Protein AF-A0A7Y6E089-F1 (afdb_monomer)

Secondary structure (DSSP, 8-state):
-EEEE-TTS-EEEEEE-TTT-EEEEEEEEEETTS-TTS---HHHHHHHHHH--S--TT--EEEEEEEEETTEEEEEEEEEEEEEESS-TTTPPPPPHHHHHHHHHHHHHHHHHHHHHTTEEEEEPPHHHHHHHHHHHH-GGGHHHHHHS-GGGSPPGGGSS-SS-EE-SS-EEETTEEEEEEEE-PPSSSS--GGGTGGG---TTS-SEEEEEEEEEEE-SSSS-EEEEEEEEEEEEESSGGGHHHHHHHHHHHHHHTTT-EEE-TT-HHHHHHHTSTT---TTSS-SGGGG-

Structure (mmCIF, N/CA/C/O backbone):
data_AF-A0A7Y6E089-F1
#
_entry.id   AF-A0A7Y6E089-F1
#
loop_
_atom_site.group_PDB
_atom_site.id
_atom_site.type_symbol
_atom_site.label_atom_id
_atom_site.label_alt_id
_atom_site.label_comp_id
_atom_site.label_asym_id
_atom_site.label_entity_id
_atom_site.label_seq_id
_atom_site.pdbx_PDB_ins_code
_atom_site.Cartn_x
_atom_site.Cartn_y
_atom_site.Cartn_z
_atom_site.occupancy
_atom_site.B_iso_or_equiv
_atom_site.auth_seq_id
_atom_site.auth_comp_id
_atom_site.auth_asym_id
_atom_site.auth_atom_id
_atom_site.pdbx_PDB_model_num
ATOM 1 N N . MET A 1 1 ? -14.423 1.178 0.712 1.00 90.25 1 MET A N 1
ATOM 2 C CA . MET A 1 1 ? -13.745 2.231 1.492 1.00 90.25 1 MET A CA 1
ATOM 3 C C . MET A 1 1 ? -14.799 3.044 2.216 1.00 90.25 1 MET A C 1
ATOM 5 O O . MET A 1 1 ? -15.877 3.218 1.660 1.00 90.25 1 MET A O 1
ATOM 9 N N . TYR A 1 2 ? -14.497 3.500 3.425 1.00 93.31 2 TYR A N 1
ATOM 10 C CA . TYR A 1 2 ? -15.351 4.370 4.227 1.00 93.31 2 TYR A CA 1
ATOM 11 C C . TYR A 1 2 ? -14.525 5.541 4.754 1.00 93.31 2 TYR A C 1
ATOM 13 O O . TYR A 1 2 ? -13.321 5.395 4.963 1.00 93.31 2 TYR A O 1
ATOM 21 N N . GLU A 1 3 ? -15.181 6.674 4.978 1.00 94.44 3 GLU A N 1
ATOM 22 C CA . GLU A 1 3 ? -14.579 7.885 5.535 1.00 94.44 3 GLU A CA 1
ATOM 23 C C . GLU A 1 3 ? -15.235 8.226 6.873 1.00 94.44 3 GLU A C 1
ATOM 25 O O . GLU A 1 3 ? -16.420 7.954 7.090 1.00 94.44 3 GLU A O 1
ATOM 30 N N . ALA A 1 4 ? -14.447 8.783 7.784 1.00 95.69 4 ALA A N 1
ATOM 31 C CA . ALA A 1 4 ? -14.862 9.149 9.129 1.00 95.69 4 ALA A CA 1
ATOM 32 C C . ALA A 1 4 ? -13.979 10.282 9.670 1.00 95.69 4 ALA A C 1
ATOM 34 O O . ALA A 1 4 ? -13.003 10.674 9.035 1.00 95.69 4 ALA A O 1
ATOM 35 N N . ASN A 1 5 ? -14.321 10.790 10.854 1.00 96.56 5 ASN A N 1
ATOM 36 C CA . ASN A 1 5 ? -13.501 11.754 11.580 1.00 96.56 5 ASN A CA 1
ATOM 37 C C . ASN A 1 5 ? -12.996 11.141 12.885 1.00 96.56 5 ASN A C 1
ATOM 39 O O . ASN A 1 5 ? -13.722 10.386 13.537 1.00 96.56 5 ASN A O 1
ATOM 43 N N . ASP A 1 6 ? -11.757 11.454 13.253 1.00 94.44 6 ASP A N 1
ATOM 44 C CA . ASP A 1 6 ? -11.202 11.082 14.551 1.00 94.44 6 ASP A CA 1
ATOM 45 C C . ASP A 1 6 ? -11.791 11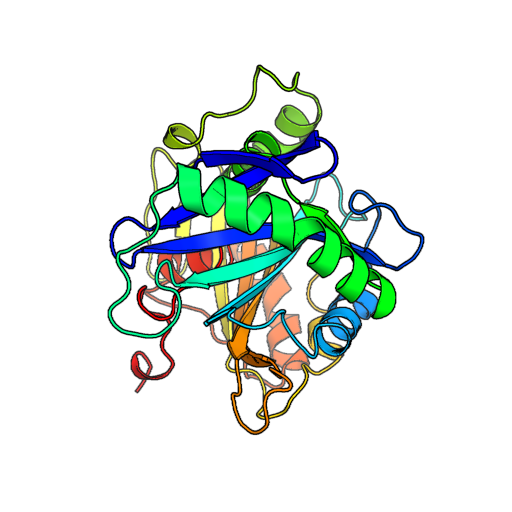.935 15.693 1.00 94.44 6 ASP A C 1
ATOM 47 O O . ASP A 1 6 ? -12.601 12.841 15.473 1.00 94.44 6 ASP A O 1
ATOM 51 N N . ALA A 1 7 ? -11.384 11.657 16.934 1.00 91.88 7 ALA A N 1
ATOM 52 C CA . ALA A 1 7 ? -11.842 12.401 18.111 1.00 91.88 7 ALA A CA 1
ATOM 53 C C . ALA A 1 7 ? -11.494 13.908 18.088 1.00 91.88 7 ALA A C 1
ATOM 55 O O . ALA A 1 7 ? -12.071 14.673 18.860 1.00 91.88 7 ALA A O 1
ATOM 56 N N . TYR A 1 8 ? -10.579 14.342 17.215 1.00 93.31 8 TYR A N 1
ATOM 57 C CA . TYR A 1 8 ? -10.214 15.745 17.010 1.00 93.31 8 TYR A CA 1
ATOM 58 C C . TYR A 1 8 ? -10.883 16.363 15.774 1.00 93.31 8 TYR A C 1
ATOM 60 O O . TYR A 1 8 ? -10.571 17.498 15.417 1.00 93.31 8 TYR A O 1
ATOM 68 N N . GLY A 1 9 ? -11.795 15.641 15.116 1.00 93.94 9 GLY A N 1
ATOM 69 C CA . GLY A 1 9 ? -12.481 16.101 13.912 1.00 93.94 9 GLY A CA 1
ATOM 70 C C . GLY A 1 9 ? -11.635 16.015 12.640 1.00 93.94 9 GLY A C 1
ATOM 71 O O . GLY A 1 9 ? -12.000 16.628 11.639 1.00 93.94 9 GLY A O 1
ATOM 72 N N . ARG A 1 10 ? -10.507 15.293 12.656 1.00 94.44 10 ARG A N 1
ATOM 73 C CA . ARG A 1 10 ? -9.648 15.131 11.477 1.00 94.44 10 ARG A CA 1
ATOM 74 C C . ARG A 1 10 ? -10.176 13.996 10.599 1.00 94.44 10 ARG A C 1
ATOM 76 O O . ARG A 1 10 ? -10.461 12.919 11.130 1.00 94.44 10 ARG A O 1
ATOM 83 N N . PRO A 1 11 ? -10.282 14.200 9.277 1.00 95.75 11 PRO A N 1
ATOM 84 C CA . PRO A 1 11 ? -10.795 13.178 8.381 1.00 95.75 11 PRO A CA 1
ATOM 85 C C . PRO A 1 11 ? -9.789 12.039 8.208 1.00 95.75 11 PRO A C 1
ATOM 87 O O . PRO A 1 11 ? -8.589 12.266 8.071 1.00 95.75 11 PRO A O 1
ATOM 90 N N . PHE A 1 12 ? -10.294 10.814 8.141 1.00 95.69 12 PHE A N 1
ATOM 91 C CA . PHE A 1 12 ? -9.526 9.627 7.784 1.00 95.69 12 PHE A CA 1
ATOM 92 C C . PHE A 1 12 ? -10.389 8.642 6.994 1.00 95.69 12 PHE A C 1
ATOM 94 O O . PHE A 1 12 ? -11.621 8.685 7.038 1.00 95.69 12 PHE A O 1
ATOM 101 N N . ALA A 1 13 ? -9.738 7.725 6.286 1.00 93.88 13 ALA A N 1
ATOM 102 C CA . ALA A 1 13 ? -10.384 6.609 5.620 1.00 93.88 13 ALA A CA 1
ATOM 103 C C . ALA A 1 13 ? -9.941 5.265 6.184 1.00 93.88 13 ALA A C 1
ATOM 105 O O . ALA A 1 13 ? -8.829 5.089 6.685 1.00 93.88 13 ALA A O 1
ATOM 106 N N . PHE A 1 14 ? -10.834 4.292 6.049 1.00 92.75 14 PHE A N 1
ATOM 107 C CA . PHE A 1 14 ? -10.543 2.899 6.329 1.00 92.75 14 PHE A CA 1
ATOM 108 C C . PHE A 1 14 ? -11.150 1.987 5.264 1.00 92.75 14 PHE A C 1
ATOM 110 O O . PHE A 1 14 ? -12.177 2.269 4.631 1.00 92.75 14 PHE A O 1
ATOM 117 N N . LEU A 1 15 ? -10.477 0.868 5.044 1.00 90.25 15 LEU A N 1
ATOM 118 C CA . LEU A 1 15 ? -10.885 -0.179 4.122 1.00 90.25 15 LEU A CA 1
ATOM 119 C C . LEU A 1 15 ? -11.552 -1.293 4.913 1.00 90.25 15 LEU A C 1
ATOM 121 O O . LEU A 1 15 ? -11.186 -1.551 6.053 1.00 90.25 15 LEU A O 1
ATOM 125 N N . VAL A 1 16 ? -12.539 -1.941 4.305 1.00 86.19 16 VAL A N 1
ATOM 126 C CA . VAL A 1 16 ? -13.188 -3.129 4.858 1.00 86.19 16 VAL A CA 1
ATOM 127 C C . VAL A 1 16 ? -13.184 -4.165 3.754 1.00 86.19 16 VAL A C 1
ATOM 129 O O . VAL A 1 16 ? -13.765 -3.922 2.694 1.00 86.19 16 VAL A O 1
ATOM 132 N N . ASP A 1 17 ? -12.539 -5.297 4.001 1.00 83.81 17 ASP A N 1
ATOM 133 C CA . ASP A 1 17 ? -12.634 -6.450 3.119 1.00 83.81 17 ASP A CA 1
ATOM 134 C C . ASP A 1 17 ? -13.968 -7.171 3.389 1.00 83.81 17 ASP A C 1
ATOM 136 O O . ASP A 1 17 ? -14.189 -7.665 4.499 1.00 83.81 17 ASP A O 1
ATOM 140 N N . PRO A 1 18 ? -14.886 -7.249 2.409 1.00 76.31 18 PRO A N 1
ATOM 141 C CA . PRO A 1 18 ? -16.168 -7.917 2.596 1.00 76.31 18 PRO A CA 1
ATOM 142 C C . PRO A 1 18 ? -16.054 -9.438 2.790 1.00 76.31 18 PRO A C 1
ATOM 144 O O . PRO A 1 18 ? -17.013 -10.039 3.269 1.00 76.31 18 PRO A O 1
ATOM 147 N N . ARG A 1 19 ? -14.929 -10.066 2.416 1.00 76.75 19 ARG A N 1
ATOM 148 C CA . ARG A 1 19 ? -14.717 -11.521 2.510 1.00 76.75 19 ARG A CA 1
ATOM 149 C C . ARG A 1 19 ? -14.203 -11.928 3.883 1.00 76.75 19 ARG A C 1
ATOM 151 O O . ARG A 1 19 ? -14.741 -12.843 4.500 1.00 76.75 19 ARG A O 1
ATOM 158 N N . THR A 1 20 ? -13.162 -11.247 4.357 1.00 76.81 20 THR A N 1
ATOM 159 C CA . THR A 1 20 ? -12.513 -11.561 5.639 1.00 76.81 20 THR A CA 1
ATOM 160 C C . THR A 1 20 ? -13.065 -10.739 6.801 1.00 76.81 20 THR A C 1
ATOM 162 O O . THR A 1 20 ? -12.864 -11.099 7.960 1.00 76.81 20 THR A O 1
ATOM 165 N N . HIS A 1 21 ? -13.782 -9.647 6.513 1.00 76.31 21 HIS A N 1
ATOM 166 C CA . HIS A 1 21 ? -14.184 -8.629 7.489 1.00 76.31 21 HIS A CA 1
ATOM 167 C C . HIS A 1 21 ? -12.999 -8.012 8.236 1.00 76.31 21 HIS A C 1
ATOM 169 O O . HIS A 1 21 ? -13.152 -7.487 9.339 1.00 76.31 21 HIS A O 1
ATOM 175 N N . LEU A 1 22 ? -11.807 -8.068 7.652 1.00 83.56 22 LEU A N 1
ATOM 176 C CA . LEU A 1 22 ? -10.675 -7.311 8.146 1.00 83.56 22 LEU A CA 1
ATOM 177 C C . LEU A 1 22 ? -10.835 -5.857 7.716 1.00 83.56 22 LEU A C 1
ATOM 179 O O . LEU A 1 22 ? -11.401 -5.556 6.661 1.00 83.56 22 LEU A O 1
ATOM 183 N N . HIS A 1 23 ? -10.389 -4.954 8.578 1.00 85.94 23 HIS A N 1
ATOM 184 C CA . HIS A 1 23 ? -10.401 -3.535 8.283 1.00 85.94 23 HIS A CA 1
ATOM 185 C C . HIS A 1 23 ? -9.013 -2.944 8.423 1.00 85.94 23 HIS A C 1
ATOM 187 O O . HIS A 1 23 ? -8.280 -3.281 9.352 1.00 85.94 23 HIS A O 1
ATOM 193 N N . THR A 1 24 ? -8.683 -2.052 7.496 1.00 90.00 24 THR A N 1
ATOM 194 C CA . THR A 1 24 ? -7.352 -1.466 7.395 1.00 90.00 24 THR A CA 1
ATOM 195 C C . THR A 1 24 ? -7.433 0.044 7.473 1.00 90.00 24 THR A C 1
ATOM 197 O O . THR A 1 24 ? -8.218 0.658 6.747 1.00 90.00 24 THR A O 1
ATOM 200 N N . VAL A 1 25 ? -6.596 0.644 8.315 1.00 91.81 25 VAL A N 1
ATOM 201 C CA . VAL A 1 25 ? -6.320 2.085 8.285 1.00 91.81 25 VAL A CA 1
ATOM 202 C C . VAL A 1 25 ? -4.919 2.294 7.736 1.00 91.81 25 VAL A C 1
ATOM 204 O O . VAL A 1 25 ? -4.001 1.557 8.092 1.00 91.81 25 VAL A O 1
ATOM 207 N N . VAL A 1 26 ? -4.761 3.292 6.873 1.00 92.75 26 VAL A N 1
ATOM 208 C CA . VAL A 1 26 ? -3.472 3.656 6.281 1.00 92.75 26 VAL A CA 1
ATOM 209 C C . VAL A 1 26 ? -3.030 4.981 6.879 1.00 92.75 26 VAL A C 1
ATOM 211 O O . VAL A 1 26 ? -3.804 5.936 6.904 1.00 92.75 26 VAL A O 1
ATOM 214 N N . LEU A 1 27 ? -1.797 5.040 7.366 1.00 92.12 27 LEU A N 1
ATOM 215 C CA . LEU A 1 27 ? -1.186 6.240 7.922 1.00 92.12 27 LEU A CA 1
ATOM 216 C C . LEU A 1 27 ? 0.014 6.621 7.054 1.00 92.12 27 LEU A C 1
ATOM 218 O O . LEU A 1 27 ? 0.828 5.758 6.731 1.00 92.12 27 LEU A O 1
ATOM 222 N N . ALA A 1 28 ? 0.155 7.896 6.704 1.00 91.44 28 ALA A N 1
ATOM 223 C CA . ALA A 1 28 ? 1.438 8.422 6.247 1.00 91.44 28 ALA A CA 1
ATOM 224 C C . ALA A 1 28 ? 2.434 8.417 7.414 1.00 91.44 28 ALA A C 1
ATOM 226 O O . ALA A 1 28 ? 2.027 8.605 8.563 1.00 91.44 28 ALA A O 1
ATOM 227 N N . CYS A 1 29 ? 3.718 8.209 7.128 1.00 85.62 29 CYS A N 1
ATOM 228 C CA . CYS A 1 29 ? 4.779 8.145 8.129 1.00 85.62 29 CYS A CA 1
ATOM 229 C C . CYS A 1 29 ? 5.963 9.038 7.744 1.00 85.62 29 CYS A C 1
ATOM 231 O O . CYS A 1 29 ? 6.434 8.977 6.611 1.00 85.62 29 CYS A O 1
ATOM 233 N N . ALA A 1 30 ? 6.488 9.778 8.718 1.00 83.62 30 ALA A N 1
ATOM 234 C CA . ALA A 1 30 ? 7.717 10.566 8.612 1.00 83.62 30 ALA A CA 1
ATOM 235 C C . ALA A 1 30 ? 8.533 10.517 9.910 1.00 83.62 30 ALA A C 1
ATOM 237 O O . ALA A 1 30 ? 8.014 10.078 10.946 1.00 83.62 30 ALA A O 1
ATOM 238 N N . PRO A 1 31 ? 9.813 10.936 9.877 1.00 78.75 31 PRO A N 1
ATOM 239 C CA . PRO A 1 31 ? 10.614 11.088 11.078 1.00 78.75 31 PRO A CA 1
ATOM 240 C C . PRO A 1 31 ? 9.927 12.003 12.091 1.00 78.75 31 PRO A C 1
ATOM 242 O O . PRO A 1 31 ? 9.093 12.842 11.740 1.00 78.75 31 PRO A O 1
ATOM 245 N N . ALA A 1 32 ? 10.270 11.832 13.368 1.00 74.69 32 ALA A N 1
ATOM 246 C CA . ALA A 1 32 ? 9.929 12.831 14.371 1.00 74.69 32 ALA A CA 1
ATOM 247 C C . ALA A 1 32 ? 10.391 14.216 13.891 1.00 74.69 32 ALA A C 1
ATOM 249 O O . ALA A 1 32 ? 11.471 14.342 13.319 1.00 74.69 32 ALA A O 1
ATOM 250 N N . ASP A 1 33 ? 9.543 15.220 14.106 1.00 71.38 33 ASP A N 1
ATOM 251 C CA . ASP A 1 33 ? 9.766 16.625 13.734 1.00 71.38 33 ASP A CA 1
ATOM 252 C C . ASP A 1 33 ? 9.719 16.937 12.226 1.00 71.38 33 ASP A C 1
ATOM 254 O O . ASP A 1 33 ? 9.824 18.100 11.834 1.00 71.38 33 ASP A O 1
ATOM 258 N N . GLU A 1 34 ? 9.459 15.937 11.380 1.00 74.12 34 GLU A N 1
ATOM 259 C CA . GLU A 1 34 ? 9.156 16.120 9.962 1.00 74.12 34 GLU A CA 1
ATOM 260 C C . GLU A 1 34 ? 7.666 15.913 9.675 1.00 74.12 34 GLU A C 1
ATOM 262 O O . GLU A 1 34 ? 6.967 15.131 10.329 1.00 74.12 34 GLU A O 1
ATOM 267 N N . THR A 1 35 ? 7.160 16.613 8.659 1.00 68.94 35 THR A N 1
ATOM 268 C CA . THR A 1 35 ? 5.811 16.346 8.161 1.00 68.94 35 THR A CA 1
ATOM 269 C C . THR A 1 35 ? 5.803 15.018 7.394 1.00 68.94 35 THR A C 1
ATOM 271 O O . THR A 1 35 ? 6.763 14.718 6.687 1.00 68.94 35 THR A O 1
ATOM 274 N N . PRO A 1 36 ? 4.718 14.222 7.447 1.00 62.19 36 PRO A N 1
ATOM 275 C CA . PRO A 1 36 ? 4.549 13.017 6.616 1.00 62.19 36 PRO A CA 1
ATOM 276 C C . PRO A 1 36 ? 4.594 13.244 5.099 1.00 62.19 36 PRO A C 1
ATOM 278 O O . PRO A 1 36 ? 4.629 12.287 4.330 1.00 62.19 36 PRO A O 1
ATOM 281 N N . GLU A 1 37 ? 4.593 14.504 4.667 1.00 58.19 37 GLU A N 1
ATOM 282 C CA . GLU A 1 37 ? 4.798 14.937 3.282 1.00 58.19 37 GLU A CA 1
ATOM 283 C C . GLU A 1 37 ? 6.285 15.181 2.948 1.00 58.19 37 GLU A C 1
ATOM 285 O O . GLU A 1 37 ? 6.622 15.430 1.788 1.00 58.19 37 GLU A O 1
ATOM 290 N N . GLY A 1 38 ? 7.166 15.127 3.951 1.00 52.88 38 GLY A N 1
ATOM 291 C CA . GLY A 1 38 ? 8.603 15.357 3.868 1.00 52.88 38 GLY A CA 1
ATOM 292 C C . GLY A 1 38 ? 9.400 14.203 3.254 1.00 52.88 38 GLY A C 1
ATOM 293 O O . GLY A 1 38 ? 8.906 13.099 3.019 1.00 52.88 38 GLY A O 1
ATOM 294 N N . THR A 1 39 ? 10.665 14.484 2.954 1.00 55.31 39 THR A N 1
ATOM 295 C CA . THR A 1 39 ? 11.604 13.527 2.363 1.00 55.31 39 THR A CA 1
ATOM 296 C C . THR A 1 39 ? 12.066 12.517 3.408 1.00 55.31 39 THR A C 1
ATOM 298 O O . THR A 1 39 ? 12.917 12.825 4.231 1.00 55.31 39 THR A O 1
ATOM 301 N N . THR A 1 40 ? 11.589 11.275 3.322 1.00 59.62 40 THR A N 1
ATOM 302 C CA . THR A 1 40 ? 12.218 10.172 4.065 1.00 59.62 40 THR A CA 1
ATOM 303 C C . THR A 1 40 ? 13.465 9.678 3.332 1.00 59.62 40 THR A C 1
ATOM 305 O O . THR A 1 40 ? 13.494 9.654 2.101 1.00 59.62 40 THR A O 1
ATOM 308 N N . ASP A 1 41 ? 14.510 9.289 4.067 1.00 63.94 41 ASP A N 1
ATOM 309 C CA . ASP A 1 41 ? 15.668 8.605 3.489 1.00 63.94 41 ASP A CA 1
ATOM 310 C C . ASP A 1 41 ? 15.612 7.085 3.724 1.00 63.94 41 ASP A C 1
ATOM 312 O O . ASP A 1 41 ? 14.862 6.548 4.547 1.00 63.94 41 ASP A O 1
ATOM 316 N N . ALA A 1 42 ? 16.431 6.368 2.963 1.00 60.22 42 ALA A N 1
ATOM 317 C CA . ALA A 1 42 ? 16.563 4.921 3.035 1.00 60.22 42 ALA A CA 1
ATOM 318 C C . ALA A 1 42 ? 16.972 4.392 4.426 1.00 60.22 42 ALA A C 1
ATOM 320 O O . ALA A 1 42 ? 16.548 3.305 4.833 1.00 60.22 42 ALA A O 1
ATOM 321 N N . GLY A 1 43 ? 17.814 5.136 5.149 1.00 62.78 43 GLY A N 1
ATOM 322 C CA . GLY A 1 43 ? 18.287 4.765 6.483 1.00 62.78 43 GLY A CA 1
ATOM 323 C C . GLY A 1 43 ? 17.178 4.876 7.525 1.00 62.78 43 GLY A C 1
ATOM 324 O O . GLY A 1 43 ? 17.078 4.038 8.427 1.00 62.78 43 GLY A O 1
ATOM 325 N N . TRP A 1 44 ? 16.297 5.857 7.355 1.00 70.19 44 TRP A N 1
ATOM 326 C CA . TRP A 1 44 ? 15.125 6.055 8.179 1.00 70.19 44 TRP A CA 1
ATOM 327 C C . TRP A 1 44 ? 14.110 4.932 7.991 1.00 70.19 44 TRP A C 1
ATOM 329 O O . TRP A 1 44 ? 13.681 4.375 8.994 1.00 70.19 44 TRP A O 1
ATOM 339 N N . ILE A 1 45 ? 13.805 4.501 6.760 1.00 65.94 45 ILE A N 1
ATOM 340 C CA . ILE A 1 45 ? 12.863 3.386 6.507 1.00 65.94 45 ILE A CA 1
ATOM 341 C C . ILE A 1 45 ? 13.283 2.123 7.268 1.00 65.94 45 ILE A C 1
ATOM 343 O O . ILE A 1 45 ? 12.468 1.492 7.944 1.00 65.94 45 ILE A O 1
ATOM 347 N N . ALA A 1 46 ? 14.572 1.779 7.218 1.00 63.12 46 ALA A N 1
ATOM 348 C CA . ALA A 1 46 ? 15.094 0.630 7.948 1.00 63.12 46 ALA A CA 1
ATOM 349 C C . ALA A 1 46 ? 15.118 0.835 9.474 1.00 63.12 46 ALA A C 1
ATOM 351 O O . ALA A 1 46 ? 15.164 -0.134 10.227 1.00 63.12 46 ALA A O 1
ATOM 352 N N . ALA A 1 47 ? 15.133 2.078 9.955 1.00 65.31 47 ALA A N 1
ATOM 353 C CA . ALA A 1 47 ? 15.039 2.404 11.375 1.00 65.31 47 ALA A CA 1
ATOM 354 C C . ALA A 1 47 ? 13.591 2.508 11.876 1.00 65.31 47 ALA A C 1
ATOM 356 O O . ALA A 1 47 ? 13.354 2.290 13.061 1.00 65.31 47 ALA A O 1
ATOM 357 N N . CYS A 1 48 ? 12.634 2.806 10.998 1.00 68.00 48 CYS A N 1
ATOM 358 C CA . CYS A 1 48 ? 11.211 2.887 11.317 1.00 68.00 48 CYS A CA 1
ATOM 359 C C . CYS A 1 48 ? 10.644 1.575 11.762 1.00 68.00 48 CYS A C 1
ATOM 361 O O . CYS A 1 48 ? 9.938 1.548 12.754 1.00 68.00 48 CYS A O 1
ATOM 363 N N . GLU A 1 49 ? 10.994 0.495 11.078 1.00 66.81 49 GLU A N 1
ATOM 364 C CA . GLU A 1 49 ? 10.573 -0.839 11.479 1.00 66.81 49 GLU A CA 1
ATOM 365 C C . GLU A 1 49 ? 10.906 -1.112 12.957 1.00 66.81 49 GLU A C 1
ATOM 367 O O . GLU A 1 49 ? 10.015 -1.441 13.734 1.00 66.81 49 GLU A O 1
ATOM 372 N N . ARG A 1 50 ? 12.130 -0.796 13.399 1.00 66.00 50 ARG A N 1
ATOM 373 C CA . ARG A 1 50 ? 12.536 -0.930 14.812 1.00 66.00 50 ARG A CA 1
ATOM 374 C C . ARG A 1 50 ? 11.774 -0.030 15.786 1.00 66.00 50 ARG A C 1
ATOM 376 O O . ARG A 1 50 ? 11.796 -0.272 16.987 1.00 66.00 50 ARG A O 1
ATOM 383 N N . ARG A 1 51 ? 11.139 1.031 15.290 1.00 70.19 51 ARG A N 1
ATOM 384 C CA . ARG A 1 51 ? 10.295 1.956 16.064 1.00 70.19 51 ARG A CA 1
ATOM 385 C C . ARG A 1 51 ? 8.819 1.559 16.033 1.00 70.19 51 ARG A C 1
ATOM 387 O O . ARG A 1 51 ? 8.042 2.067 16.829 1.00 70.19 51 ARG A O 1
ATOM 394 N N . LEU A 1 52 ? 8.439 0.637 15.149 1.00 64.06 52 LEU A N 1
ATOM 395 C CA . LEU A 1 52 ? 7.097 0.057 15.053 1.00 64.06 52 LEU A CA 1
ATOM 396 C C . LEU A 1 52 ? 6.907 -1.148 15.993 1.00 64.06 52 LEU A C 1
ATOM 398 O O . LEU A 1 52 ? 5.907 -1.861 15.892 1.00 64.06 52 LEU A O 1
ATOM 402 N N . VAL A 1 53 ? 7.848 -1.376 16.917 1.00 55.75 53 VAL A N 1
ATOM 403 C CA . VAL A 1 53 ? 7.730 -2.377 17.985 1.00 55.75 53 VAL A CA 1
ATOM 404 C C . VAL A 1 53 ? 6.564 -2.009 18.894 1.00 55.75 53 VAL A C 1
ATOM 406 O O . VAL A 1 53 ? 6.529 -0.914 19.451 1.00 55.75 53 VAL A O 1
ATOM 409 N N . GLY A 1 54 ? 5.622 -2.940 19.049 1.00 55.19 54 GLY A N 1
ATOM 410 C CA . GLY A 1 54 ? 4.409 -2.726 19.832 1.00 55.19 54 GLY A CA 1
ATOM 411 C C . GLY A 1 54 ? 3.301 -2.083 19.010 1.00 55.19 54 GLY A C 1
ATOM 412 O O . GLY A 1 54 ? 2.819 -1.002 19.352 1.00 55.19 54 GLY A O 1
ATOM 413 N N . LEU A 1 55 ? 2.868 -2.755 17.932 1.00 59.66 55 LEU A N 1
ATOM 414 C CA . LEU A 1 55 ? 1.613 -2.374 17.285 1.00 59.66 55 LEU A CA 1
ATOM 415 C C . LEU A 1 55 ? 0.508 -2.251 18.340 1.00 59.66 55 LEU A C 1
ATOM 417 O O . LEU A 1 55 ? 0.463 -3.050 19.280 1.00 59.66 55 LEU A O 1
ATOM 421 N N . PRO A 1 56 ? -0.423 -1.299 18.175 1.00 57.97 56 PRO A N 1
ATOM 422 C CA . PRO A 1 56 ? -1.539 -1.154 19.095 1.00 57.97 56 PRO A CA 1
ATOM 423 C C . PRO A 1 56 ? -2.276 -2.487 19.251 1.00 57.97 56 PRO A C 1
ATOM 425 O O . PRO A 1 56 ? -2.510 -3.210 18.276 1.00 57.97 56 PRO A O 1
ATOM 428 N N . ALA A 1 57 ? -2.656 -2.785 20.494 1.00 58.97 57 ALA A N 1
ATOM 429 C CA . ALA A 1 57 ? -3.360 -4.004 20.861 1.00 58.97 57 ALA A CA 1
ATOM 430 C C . ALA A 1 57 ? -4.495 -4.323 19.868 1.00 58.97 57 ALA A C 1
ATOM 432 O O . ALA A 1 57 ? -5.386 -3.507 19.631 1.00 58.97 57 ALA A O 1
ATOM 433 N N . GLY A 1 58 ? -4.461 -5.528 19.294 1.00 71.38 58 GLY A N 1
ATOM 434 C CA . GLY A 1 58 ? -5.520 -6.047 18.425 1.00 71.38 58 GLY A CA 1
ATOM 435 C C . GLY A 1 58 ? -5.274 -5.943 16.918 1.00 71.38 58 GLY A C 1
ATOM 436 O O . GLY A 1 58 ? -6.102 -6.458 16.168 1.00 71.38 58 GLY A O 1
ATOM 437 N N . ALA A 1 59 ? -4.175 -5.337 16.455 1.00 78.38 59 ALA A N 1
ATOM 438 C CA . ALA A 1 59 ? -3.779 -5.465 15.053 1.00 78.38 59 ALA A CA 1
ATOM 439 C C . ALA A 1 59 ? -3.394 -6.923 14.737 1.00 78.38 59 ALA A C 1
ATOM 441 O O . ALA A 1 59 ? -2.689 -7.572 15.507 1.00 78.38 59 ALA A O 1
ATOM 442 N N . VAL A 1 60 ? -3.866 -7.435 13.601 1.00 80.88 60 VAL A N 1
ATOM 443 C CA . VAL A 1 60 ? -3.598 -8.801 13.106 1.00 80.88 60 VAL A CA 1
ATOM 444 C C . VAL A 1 60 ? -2.604 -8.825 11.947 1.00 80.88 60 VAL A C 1
ATOM 446 O O . VAL A 1 60 ? -2.222 -9.894 11.485 1.00 80.88 60 VAL A O 1
ATOM 449 N N . GLY A 1 61 ? -2.173 -7.654 11.484 1.00 82.25 61 GLY A N 1
ATOM 450 C CA . GLY A 1 61 ? -1.135 -7.514 10.474 1.00 82.25 61 GLY A CA 1
ATOM 451 C C . GLY A 1 61 ? -0.795 -6.053 10.224 1.00 82.25 61 GLY A C 1
ATOM 452 O O . GLY A 1 61 ? -1.604 -5.157 10.489 1.00 82.25 61 GLY A O 1
ATOM 453 N N . ALA A 1 62 ? 0.398 -5.818 9.692 1.00 84.62 62 ALA A N 1
ATOM 454 C CA . ALA A 1 62 ? 0.803 -4.505 9.213 1.00 84.62 62 ALA A CA 1
ATOM 455 C C . ALA A 1 62 ? 1.576 -4.595 7.900 1.00 84.62 62 ALA A C 1
ATOM 457 O O . ALA A 1 62 ? 2.209 -5.605 7.588 1.00 84.62 62 ALA A O 1
ATOM 458 N N . THR A 1 63 ? 1.538 -3.515 7.128 1.00 87.62 63 THR A N 1
ATOM 459 C CA . THR A 1 63 ? 2.324 -3.373 5.904 1.00 87.62 63 THR A CA 1
ATOM 460 C C . THR A 1 63 ? 2.974 -1.998 5.887 1.00 87.62 63 THR A C 1
ATOM 462 O O . THR A 1 63 ? 2.271 -0.995 5.815 1.00 87.62 63 THR A O 1
ATOM 465 N N . LEU A 1 64 ? 4.305 -1.952 5.971 1.00 87.25 64 LEU A N 1
ATOM 466 C CA . LEU A 1 64 ? 5.091 -0.726 5.810 1.00 87.25 64 LEU A CA 1
ATOM 467 C C . LEU A 1 64 ? 5.498 -0.616 4.344 1.00 87.25 64 LEU A C 1
ATOM 469 O O . LEU A 1 64 ? 6.171 -1.511 3.836 1.00 87.25 64 LEU A O 1
ATOM 473 N N . VAL A 1 65 ? 5.107 0.464 3.681 1.00 87.62 65 VAL A N 1
ATOM 474 C CA . VAL A 1 65 ? 5.354 0.691 2.258 1.00 87.62 65 VAL A CA 1
ATOM 475 C C . VAL A 1 65 ? 6.143 1.977 2.074 1.00 87.62 65 VAL A C 1
ATOM 477 O O . VAL A 1 65 ? 5.736 3.017 2.578 1.00 87.62 65 VAL A O 1
ATOM 480 N N . ALA A 1 66 ? 7.234 1.911 1.318 1.00 84.75 66 ALA A N 1
ATOM 481 C CA . ALA A 1 66 ? 7.985 3.067 0.847 1.00 84.75 66 ALA A CA 1
ATOM 482 C C . ALA A 1 66 ? 7.920 3.143 -0.682 1.00 84.75 66 ALA A C 1
ATOM 484 O O . ALA A 1 66 ? 8.174 2.144 -1.363 1.00 84.75 66 ALA A O 1
ATOM 485 N N . GLU A 1 67 ? 7.595 4.318 -1.217 1.00 84.56 67 GLU A N 1
ATOM 486 C CA . GLU A 1 67 ? 7.446 4.578 -2.649 1.00 84.56 67 GLU A CA 1
ATOM 487 C C . GLU A 1 67 ? 8.274 5.775 -3.113 1.00 84.56 67 GLU A C 1
ATOM 489 O O . GLU A 1 67 ? 8.273 6.829 -2.480 1.00 84.56 67 GLU A O 1
ATOM 494 N N . ALA A 1 68 ? 8.928 5.618 -4.262 1.00 81.69 68 ALA A N 1
ATOM 495 C CA . ALA A 1 68 ? 9.673 6.656 -4.964 1.00 81.69 68 ALA A CA 1
ATOM 496 C C . ALA A 1 68 ? 9.114 6.826 -6.380 1.00 81.69 68 ALA A C 1
ATOM 498 O O . ALA A 1 68 ? 8.804 5.829 -7.039 1.00 81.69 68 ALA A O 1
ATOM 499 N N . PHE A 1 69 ? 9.051 8.062 -6.877 1.00 81.75 69 PHE A N 1
ATOM 500 C CA . PHE A 1 69 ? 8.558 8.384 -8.220 1.00 81.75 69 PHE A CA 1
ATOM 501 C C . PHE A 1 69 ? 9.607 9.170 -9.009 1.00 81.75 69 PHE A C 1
ATOM 503 O O . PHE A 1 69 ? 10.291 10.025 -8.449 1.00 81.75 69 PHE A O 1
ATOM 510 N N . ALA A 1 70 ? 9.706 8.917 -10.317 1.00 80.50 70 ALA A N 1
ATOM 511 C CA . ALA A 1 70 ? 10.656 9.599 -11.204 1.00 80.50 70 ALA A CA 1
ATOM 512 C C . ALA A 1 70 ? 10.505 11.128 -11.191 1.00 80.50 70 ALA A C 1
ATOM 514 O O . ALA A 1 70 ? 11.494 11.852 -11.255 1.00 80.50 70 ALA A O 1
ATOM 515 N N . ASP A 1 71 ? 9.265 11.607 -11.075 1.00 75.38 71 ASP A N 1
ATOM 516 C CA . ASP A 1 71 ? 8.937 13.033 -11.105 1.00 75.38 71 ASP A CA 1
ATOM 517 C C . ASP A 1 71 ? 9.194 13.728 -9.745 1.00 75.38 71 ASP A C 1
ATOM 519 O O . ASP A 1 71 ? 9.183 14.955 -9.671 1.00 75.38 71 ASP A O 1
ATOM 523 N N . ALA A 1 72 ? 9.456 12.958 -8.677 1.00 73.06 72 ALA A N 1
ATOM 524 C CA . ALA A 1 72 ? 9.770 13.442 -7.326 1.00 73.06 72 ALA A CA 1
ATOM 525 C C . ALA A 1 72 ? 10.785 12.512 -6.607 1.00 73.06 72 ALA A C 1
ATOM 527 O O . ALA A 1 72 ? 10.481 11.910 -5.577 1.00 73.06 72 ALA A O 1
ATOM 528 N N . PRO A 1 73 ? 12.011 12.364 -7.136 1.00 63.12 73 PRO A N 1
ATOM 529 C CA . PRO A 1 73 ? 12.957 11.318 -6.724 1.00 63.12 73 PRO A CA 1
ATOM 530 C C . PRO A 1 73 ? 13.516 11.472 -5.318 1.00 63.12 73 PRO A C 1
ATOM 532 O O . PRO A 1 73 ? 13.941 10.497 -4.703 1.00 63.12 73 PRO A O 1
ATOM 535 N N . THR A 1 74 ? 13.551 12.705 -4.825 1.00 65.31 74 THR A N 1
ATOM 536 C CA . THR A 1 74 ? 13.987 13.026 -3.469 1.00 65.31 74 THR A CA 1
ATOM 537 C C . THR A 1 74 ? 12.840 12.943 -2.474 1.00 65.31 74 THR A C 1
ATOM 539 O O . THR A 1 74 ? 13.045 13.279 -1.321 1.00 65.31 74 THR A O 1
ATOM 542 N N . GLN A 1 75 ? 11.629 12.559 -2.878 1.00 71.94 75 GLN A N 1
ATOM 543 C CA . GLN A 1 75 ? 10.480 12.460 -1.985 1.00 71.94 75 GLN A CA 1
ATOM 544 C C . GLN A 1 75 ? 10.047 10.997 -1.890 1.00 71.94 75 GLN A C 1
ATOM 546 O O . GLN A 1 75 ? 9.314 10.486 -2.737 1.00 71.94 75 GLN A O 1
ATOM 551 N N . LEU A 1 76 ? 10.520 10.307 -0.851 1.00 76.12 76 LEU A N 1
ATOM 552 C CA . LEU A 1 76 ? 10.026 8.976 -0.518 1.00 76.12 76 LEU A CA 1
ATOM 553 C C . LEU A 1 76 ? 8.713 9.104 0.255 1.00 76.12 76 LEU A C 1
ATOM 555 O O . LEU A 1 76 ? 8.683 9.658 1.356 1.00 76.12 76 LEU A O 1
ATOM 559 N N . ARG A 1 77 ? 7.632 8.563 -0.311 1.00 82.94 77 ARG A N 1
ATOM 560 C CA . ARG A 1 77 ? 6.343 8.436 0.374 1.00 82.94 77 ARG A CA 1
ATOM 561 C C . ARG A 1 77 ? 6.360 7.163 1.201 1.00 82.94 77 ARG A C 1
ATOM 563 O O . ARG A 1 77 ? 6.395 6.073 0.635 1.00 82.94 77 ARG A O 1
ATOM 570 N N . THR A 1 78 ? 6.312 7.300 2.521 1.00 85.88 78 THR A N 1
ATOM 571 C CA . THR A 1 78 ? 6.241 6.150 3.424 1.00 85.88 78 THR A CA 1
ATOM 572 C C . THR A 1 78 ? 4.869 6.078 4.081 1.00 85.88 78 THR A C 1
ATOM 574 O O . THR A 1 78 ? 4.357 7.070 4.594 1.00 85.88 78 THR A O 1
ATOM 577 N N . THR A 1 79 ? 4.259 4.896 4.061 1.00 89.69 79 THR A N 1
ATOM 578 C CA . THR A 1 79 ? 2.963 4.630 4.689 1.00 89.69 79 THR A CA 1
ATOM 579 C C . THR A 1 79 ? 3.005 3.344 5.498 1.00 89.69 79 THR A C 1
ATOM 581 O O . THR A 1 79 ? 3.741 2.416 5.167 1.00 89.69 79 THR A O 1
ATOM 584 N N . ILE A 1 80 ? 2.186 3.269 6.542 1.00 88.81 80 ILE A N 1
ATOM 585 C CA . ILE A 1 80 ? 1.898 2.029 7.253 1.00 88.81 80 ILE A CA 1
ATOM 586 C C . ILE A 1 80 ? 0.403 1.738 7.190 1.00 88.81 80 ILE A C 1
ATOM 588 O O . ILE A 1 80 ? -0.431 2.561 7.562 1.00 88.81 80 ILE A O 1
ATOM 592 N N . ALA A 1 81 ? 0.066 0.550 6.711 1.00 90.56 81 ALA A N 1
ATOM 593 C CA . ALA A 1 81 ? -1.282 0.018 6.738 1.00 90.56 81 ALA A CA 1
ATOM 594 C C . ALA A 1 81 ? -1.418 -0.940 7.925 1.00 90.56 81 ALA A C 1
ATOM 596 O O . ALA A 1 81 ? -0.660 -1.904 8.025 1.00 90.56 81 ALA A O 1
ATOM 597 N N . LEU A 1 82 ? -2.372 -0.684 8.819 1.00 87.38 82 LEU A N 1
ATOM 598 C CA . LEU A 1 82 ? -2.640 -1.501 10.003 1.00 87.38 82 LEU A CA 1
ATOM 599 C C . LEU A 1 82 ? -3.967 -2.225 9.850 1.00 87.38 82 LEU A C 1
ATOM 601 O O . LEU A 1 82 ? -4.999 -1.584 9.654 1.00 87.38 82 LEU A O 1
ATOM 605 N N . THR A 1 83 ? -3.928 -3.550 9.957 1.00 86.62 83 THR A N 1
ATOM 606 C CA . THR A 1 83 ? -5.080 -4.422 9.728 1.00 86.62 83 THR A CA 1
ATOM 607 C C . THR A 1 83 ? -5.607 -4.961 11.049 1.00 86.62 83 THR A C 1
ATOM 609 O O . THR A 1 83 ? -4.845 -5.483 11.861 1.00 86.62 83 THR A O 1
ATOM 612 N N . TYR A 1 84 ? -6.919 -4.888 11.249 1.00 82.38 84 TYR A N 1
ATOM 613 C CA . TYR A 1 84 ? -7.602 -5.284 12.478 1.00 82.38 84 TYR A CA 1
ATOM 614 C C . TYR A 1 84 ? -8.800 -6.202 12.182 1.00 82.38 84 TYR A C 1
ATOM 616 O O . TYR A 1 84 ? -9.451 -6.072 11.139 1.00 82.38 84 TYR A O 1
ATOM 624 N N . PRO A 1 85 ? -9.155 -7.109 13.107 1.00 78.31 85 PRO A N 1
ATOM 625 C CA . PRO A 1 85 ? -10.336 -7.949 12.979 1.00 78.31 85 PRO A CA 1
ATOM 626 C C . PRO A 1 85 ? -11.615 -7.160 13.281 1.00 78.31 85 PRO A C 1
ATOM 628 O O . PRO A 1 85 ? -11.678 -6.409 14.253 1.00 78.31 85 PRO A O 1
ATOM 631 N N . ALA A 1 86 ? -12.685 -7.352 12.496 1.00 68.31 86 ALA A N 1
ATOM 632 C CA . ALA A 1 86 ? -13.992 -6.740 12.796 1.00 68.31 86 ALA A CA 1
ATOM 633 C C . ALA A 1 86 ? -14.659 -7.270 14.079 1.00 68.31 86 ALA A C 1
ATOM 635 O O . ALA A 1 86 ? -15.632 -6.676 14.553 1.00 68.31 86 ALA A O 1
ATOM 636 N N . THR A 1 87 ? -14.171 -8.377 14.637 1.00 64.25 87 THR A N 1
ATOM 637 C CA . THR A 1 87 ? -14.631 -8.929 15.913 1.00 64.25 87 THR A CA 1
ATOM 638 C C . THR A 1 87 ? -13.688 -8.501 17.029 1.00 64.25 87 THR A C 1
ATOM 640 O O . THR A 1 87 ? -12.501 -8.826 17.000 1.00 64.25 87 THR A O 1
ATOM 643 N N . ALA A 1 88 ? -14.217 -7.831 18.055 1.00 54.69 88 ALA A N 1
ATOM 644 C CA . ALA A 1 88 ? -13.569 -7.871 19.361 1.00 54.69 88 ALA A CA 1
ATOM 645 C C . ALA A 1 88 ? -13.586 -9.341 19.807 1.00 54.69 88 ALA A C 1
ATOM 647 O O . ALA A 1 88 ? -14.657 -9.937 19.795 1.00 54.69 88 ALA A O 1
ATOM 648 N N . TYR A 1 89 ? -12.419 -9.929 20.077 1.00 51.78 89 TYR A N 1
ATOM 649 C CA . TYR A 1 89 ? -12.210 -11.309 20.544 1.00 51.78 89 TYR A CA 1
ATOM 650 C C . TYR A 1 89 ? -13.473 -12.029 21.089 1.00 51.78 89 TYR A C 1
ATOM 652 O O . TYR A 1 89 ? -14.071 -11.577 22.065 1.00 51.78 89 TYR A O 1
ATOM 660 N N . GLY A 1 90 ? -13.853 -13.176 20.501 1.00 52.19 90 GLY A N 1
ATOM 661 C CA . GLY A 1 90 ? -14.934 -14.052 20.996 1.00 52.19 90 GLY A CA 1
ATOM 662 C C . GLY A 1 90 ? -16.212 -14.076 20.141 1.00 52.19 90 GLY A C 1
ATOM 663 O O . GLY A 1 90 ? -16.174 -13.855 18.936 1.00 52.19 90 GLY A O 1
ATOM 664 N N . THR A 1 91 ? -17.359 -14.374 20.765 1.00 52.62 91 THR A N 1
ATOM 665 C CA . THR A 1 91 ? -18.699 -14.516 20.144 1.00 52.62 91 THR A CA 1
ATOM 666 C C . THR A 1 91 ? -19.413 -13.186 19.860 1.00 52.62 91 THR A C 1
ATOM 668 O O . THR A 1 91 ? -20.608 -13.174 19.561 1.00 52.62 91 THR A O 1
ATOM 671 N N . GLN A 1 92 ? -18.714 -12.054 19.972 1.00 60.62 92 GLN A N 1
ATOM 672 C CA . GLN A 1 92 ? -19.309 -10.733 19.772 1.00 60.62 92 GLN A CA 1
ATOM 673 C C . GLN A 1 92 ? -19.742 -10.535 18.309 1.00 60.62 92 GLN A C 1
ATOM 675 O O . GLN A 1 92 ? -19.043 -10.975 17.388 1.00 60.62 92 GLN A O 1
ATOM 680 N N . PRO A 1 93 ? -20.876 -9.853 18.066 1.00 67.06 93 PRO A N 1
ATOM 681 C CA . PRO A 1 93 ? -21.319 -9.549 16.716 1.00 67.06 93 PRO A CA 1
ATOM 682 C C . PRO A 1 93 ? -20.279 -8.688 15.992 1.00 67.06 93 PRO A C 1
ATOM 684 O O . PRO A 1 93 ? -19.614 -7.833 16.583 1.00 67.06 93 PRO A O 1
ATOM 687 N N . ARG A 1 94 ? -20.150 -8.915 14.683 1.00 73.44 94 ARG A N 1
ATOM 688 C CA . ARG A 1 94 ? -19.264 -8.128 13.818 1.00 73.44 94 ARG A CA 1
ATOM 689 C C . ARG A 1 94 ? -19.656 -6.656 13.885 1.00 73.44 94 ARG A C 1
ATOM 691 O O . ARG A 1 94 ? -20.834 -6.322 13.762 1.00 73.44 94 ARG A O 1
ATOM 698 N N . ARG A 1 95 ? -18.662 -5.780 14.031 1.00 80.19 95 ARG A N 1
ATOM 699 C CA . ARG A 1 95 ? -18.895 -4.335 13.990 1.00 80.19 95 ARG A CA 1
ATOM 700 C C . ARG A 1 95 ? -19.314 -3.913 12.581 1.00 80.19 95 ARG A C 1
ATOM 702 O O . ARG A 1 95 ? -18.677 -4.277 11.595 1.00 80.19 95 ARG A O 1
ATOM 709 N N . THR A 1 96 ? -20.378 -3.125 12.498 1.00 86.94 96 THR A N 1
ATOM 710 C CA . THR A 1 96 ? -20.776 -2.422 11.270 1.00 86.94 96 THR A CA 1
ATOM 711 C C . THR A 1 96 ? -19.724 -1.372 10.885 1.00 86.94 96 THR A C 1
ATOM 713 O O . THR A 1 96 ? -18.978 -0.918 11.759 1.00 86.94 96 THR A O 1
ATOM 716 N N . PRO A 1 97 ? -19.675 -0.912 9.620 1.00 86.38 97 PRO A N 1
ATOM 717 C CA . PRO A 1 97 ? -18.770 0.166 9.217 1.00 86.38 97 PRO A CA 1
ATOM 718 C C . PRO A 1 97 ? -18.897 1.422 10.089 1.00 86.38 97 PRO A C 1
ATOM 720 O O . PRO A 1 97 ? -17.890 1.995 10.484 1.00 86.38 97 PRO A O 1
ATOM 723 N N . SER A 1 98 ? -20.113 1.808 10.484 1.00 90.19 98 SER A N 1
ATOM 724 C CA . SER A 1 98 ? -20.335 2.953 11.379 1.00 90.19 98 SER A CA 1
ATOM 725 C C . SER A 1 98 ? -19.777 2.724 12.790 1.00 90.19 98 SER A C 1
ATOM 727 O O . SER A 1 98 ? -19.209 3.635 13.384 1.00 90.19 98 SER A O 1
ATOM 729 N N . GLN A 1 99 ? -19.880 1.505 13.330 1.00 88.94 99 GLN A N 1
ATOM 730 C CA . GLN A 1 99 ? -19.272 1.162 14.625 1.00 88.94 99 GLN A CA 1
ATOM 731 C C . GLN A 1 99 ? -17.740 1.116 14.546 1.00 88.94 99 GLN A C 1
ATOM 733 O O . GLN A 1 99 ? -17.064 1.525 15.493 1.00 88.94 99 GLN A O 1
ATOM 738 N N . LEU A 1 100 ? -17.189 0.639 13.425 1.00 86.50 100 LEU A N 1
ATOM 739 C CA . LEU A 1 100 ? -15.751 0.680 13.155 1.00 86.50 100 LEU A CA 1
ATOM 740 C C . LEU A 1 100 ? -15.255 2.121 13.049 1.00 86.50 100 LEU A C 1
ATOM 742 O O . LEU A 1 100 ? -14.261 2.440 13.686 1.00 86.50 100 LEU A O 1
ATOM 746 N N . ALA A 1 101 ? -15.975 2.998 12.347 1.00 91.06 101 ALA A N 1
ATOM 747 C CA . ALA A 1 101 ? -15.649 4.418 12.244 1.00 91.06 101 ALA A CA 1
ATOM 748 C C . ALA A 1 101 ? -15.513 5.083 13.623 1.00 91.06 101 ALA A C 1
ATOM 750 O O . ALA A 1 101 ? -14.507 5.731 13.891 1.00 91.06 101 ALA A O 1
ATOM 751 N N . VAL A 1 102 ? -16.477 4.858 14.525 1.00 90.81 102 VAL A N 1
ATOM 752 C CA . VAL A 1 102 ? -16.427 5.383 15.903 1.00 90.81 102 VAL A CA 1
ATOM 753 C C . VAL A 1 102 ? -15.257 4.786 16.688 1.00 90.81 102 VAL A C 1
ATOM 755 O O . VAL A 1 102 ? -14.530 5.508 17.364 1.00 90.81 102 VAL A O 1
ATOM 758 N N . THR A 1 103 ? -15.053 3.470 16.585 1.00 88.06 103 THR A N 1
ATOM 759 C CA . THR A 1 103 ? -13.977 2.774 17.308 1.00 88.06 103 THR A CA 1
ATOM 760 C C . THR A 1 103 ? -12.603 3.262 16.851 1.00 88.06 103 THR A C 1
ATOM 762 O O . THR A 1 103 ? -11.777 3.645 17.672 1.00 88.06 103 THR A O 1
ATOM 765 N N . LEU A 1 104 ? -12.362 3.286 15.540 1.00 88.25 104 LEU A N 1
ATOM 766 C CA . LEU A 1 104 ? -11.112 3.752 14.946 1.00 88.25 104 LEU A CA 1
ATOM 767 C C . LEU A 1 104 ? -10.897 5.239 15.219 1.00 88.25 104 LEU A C 1
ATOM 769 O O . LEU A 1 104 ? -9.800 5.618 15.611 1.00 88.25 104 LEU A O 1
ATOM 773 N N . GLY A 1 105 ? -11.938 6.067 15.102 1.00 91.25 105 GLY A N 1
ATOM 774 C CA . GLY A 1 105 ? -11.846 7.498 15.384 1.00 91.25 105 GLY A CA 1
ATOM 775 C C . GLY A 1 105 ? -11.445 7.807 16.831 1.00 91.25 105 GLY A C 1
ATOM 776 O O . GLY A 1 105 ? -10.729 8.777 17.072 1.00 91.25 105 GLY A O 1
ATOM 777 N N . ALA A 1 106 ? -11.833 6.955 17.785 1.00 90.00 106 ALA A N 1
ATOM 778 C CA . ALA A 1 106 ? -11.392 7.051 19.175 1.00 90.00 106 ALA A CA 1
ATOM 779 C C . ALA A 1 106 ? -9.960 6.520 19.399 1.00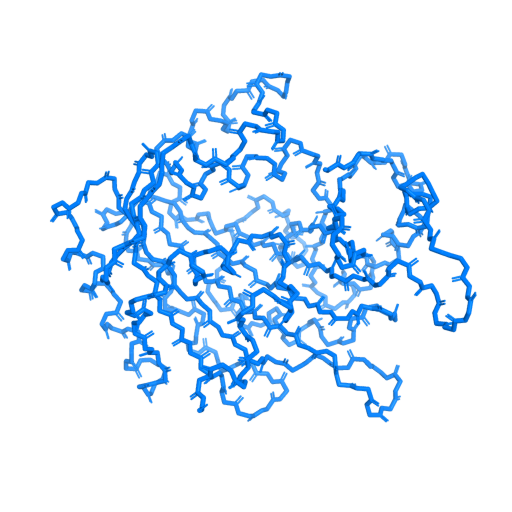 90.00 106 ALA A C 1
ATOM 781 O O . ALA A 1 106 ? -9.242 7.040 20.251 1.00 90.00 106 ALA A O 1
ATOM 782 N N . LEU A 1 107 ? -9.535 5.492 18.653 1.00 86.38 107 LEU A N 1
ATOM 783 C CA . LEU A 1 107 ? -8.229 4.839 18.825 1.00 86.38 107 LEU A CA 1
ATOM 784 C C . LEU A 1 107 ? -7.078 5.558 18.108 1.00 86.38 107 LEU A C 1
ATOM 786 O O . LEU A 1 107 ? -5.960 5.586 18.625 1.00 86.38 107 LEU A O 1
ATOM 790 N N . LEU A 1 108 ? -7.335 6.125 16.926 1.00 89.94 108 LEU A N 1
ATOM 791 C CA . LEU A 1 108 ? -6.312 6.704 16.049 1.00 89.94 108 LEU A CA 1
ATOM 792 C C . LEU A 1 108 ? -5.460 7.789 16.725 1.00 89.94 108 LEU A C 1
ATOM 794 O O . LEU A 1 108 ? -4.238 7.700 16.621 1.00 89.94 108 LEU A O 1
ATOM 798 N N . PRO A 1 109 ? -6.032 8.748 17.479 1.00 90.94 109 PRO A N 1
ATOM 799 C CA . PRO A 1 109 ? -5.258 9.702 18.272 1.00 90.94 109 PRO A CA 1
ATOM 800 C C . PRO A 1 109 ? -4.190 9.072 19.171 1.00 90.94 109 PRO A C 1
ATOM 802 O O . PRO A 1 109 ? -3.030 9.483 19.143 1.00 90.94 109 PRO A O 1
ATOM 805 N N . GLY A 1 110 ? -4.573 8.059 19.954 1.00 87.31 110 GLY A N 1
ATOM 806 C CA . GLY A 1 110 ? -3.669 7.378 20.880 1.00 87.31 110 GLY A CA 1
ATOM 807 C C . GLY A 1 110 ? -2.599 6.574 20.147 1.00 87.31 110 GLY A C 1
ATOM 808 O O . GLY A 1 110 ? -1.440 6.582 20.549 1.00 87.31 110 GLY A O 1
ATOM 809 N N . LEU A 1 111 ? -2.968 5.945 19.030 1.00 84.94 111 LEU A N 1
ATOM 810 C CA . LEU A 1 111 ? -2.027 5.261 18.150 1.00 84.94 111 LEU A CA 1
ATOM 811 C C . LEU A 1 111 ? -0.984 6.226 17.572 1.00 84.94 111 LEU A C 1
ATOM 813 O O . LEU A 1 111 ? 0.213 5.973 17.688 1.00 84.94 111 LEU A O 1
ATOM 817 N N . CYS A 1 112 ? -1.422 7.342 16.991 1.00 87.62 112 CYS A N 1
ATOM 818 C CA . CYS A 1 112 ? -0.523 8.351 16.439 1.00 87.62 112 CYS A CA 1
ATOM 819 C C . CYS A 1 112 ? 0.404 8.929 17.517 1.00 87.62 112 CYS A C 1
ATOM 821 O O . CYS A 1 112 ? 1.594 9.092 17.265 1.00 87.62 112 CYS A O 1
ATOM 823 N N . ALA A 1 113 ? -0.103 9.169 18.732 1.00 86.44 113 ALA A N 1
ATOM 824 C CA . ALA A 1 113 ? 0.714 9.613 19.861 1.00 86.44 113 ALA A CA 1
ATOM 825 C C . ALA A 1 113 ? 1.735 8.550 20.311 1.00 86.44 113 ALA A C 1
ATOM 827 O O . ALA A 1 113 ? 2.880 8.885 20.611 1.00 86.44 113 ALA A O 1
ATOM 828 N N . SER A 1 114 ? 1.347 7.271 20.321 1.00 82.62 114 SER A N 1
ATOM 829 C CA . SER A 1 114 ? 2.247 6.157 20.643 1.00 82.62 114 SER A CA 1
ATOM 830 C C . SER A 1 114 ? 3.396 6.066 19.639 1.00 82.62 114 SER A C 1
ATOM 832 O O . SER A 1 114 ? 4.554 5.945 20.033 1.00 82.62 114 SER A O 1
ATOM 834 N N . LEU A 1 115 ? 3.089 6.178 18.344 1.00 81.56 115 LEU A N 1
ATOM 835 C CA . LEU A 1 115 ? 4.090 6.174 17.275 1.00 81.56 115 LEU A CA 1
ATOM 836 C C . LEU A 1 115 ? 4.990 7.415 17.333 1.00 81.56 115 LEU A C 1
ATOM 838 O O . LEU A 1 115 ? 6.205 7.288 17.181 1.00 81.56 115 LEU A O 1
ATOM 842 N N . GLN A 1 116 ? 4.427 8.586 17.656 1.00 84.69 116 GLN A N 1
ATOM 843 C CA . GLN A 1 116 ? 5.206 9.806 17.883 1.00 84.69 116 GLN A CA 1
ATOM 844 C C . GLN A 1 116 ? 6.224 9.606 19.012 1.00 84.69 116 GLN A C 1
ATOM 846 O O . GLN A 1 116 ? 7.387 9.972 18.860 1.00 84.69 116 GLN A O 1
ATOM 851 N N . GLY A 1 117 ? 5.813 8.984 20.124 1.00 80.88 117 GLY A N 1
ATOM 852 C CA . GLY A 1 117 ? 6.701 8.646 21.241 1.00 80.88 117 GLY A CA 1
ATOM 853 C C . GLY A 1 117 ? 7.824 7.675 20.860 1.00 80.88 117 GLY A C 1
ATOM 854 O O . GLY A 1 117 ? 8.909 7.739 21.433 1.00 80.88 117 GLY A O 1
ATOM 855 N N . ALA A 1 118 ? 7.599 6.830 19.850 1.00 78.06 118 ALA A N 1
ATOM 856 C CA . ALA A 1 118 ? 8.615 5.960 19.259 1.00 78.06 118 ALA A CA 1
ATOM 857 C C . ALA A 1 118 ? 9.483 6.660 18.189 1.00 78.06 118 ALA A C 1
ATOM 859 O O . ALA A 1 118 ? 10.376 6.041 17.609 1.00 78.06 118 ALA A O 1
ATOM 860 N N . GLY A 1 119 ? 9.255 7.951 17.927 1.00 79.88 119 GLY A N 1
ATOM 861 C CA . GLY A 1 119 ? 10.011 8.751 16.965 1.00 79.88 119 GLY A CA 1
ATOM 862 C C . GLY A 1 119 ? 9.491 8.680 15.524 1.00 79.88 119 GLY A C 1
ATOM 863 O O . GLY A 1 119 ? 10.263 8.919 14.591 1.00 79.88 119 GLY A O 1
ATOM 864 N N . VAL A 1 120 ? 8.218 8.318 15.332 1.00 83.38 120 VAL A N 1
ATOM 865 C CA . VAL A 1 120 ? 7.552 8.246 14.022 1.00 83.38 120 VAL A CA 1
ATOM 866 C C . VAL A 1 120 ? 6.318 9.146 14.018 1.00 83.38 120 VAL A C 1
ATOM 868 O O . VAL A 1 120 ? 5.309 8.846 14.656 1.00 83.38 120 VAL A O 1
ATOM 871 N N . THR A 1 121 ? 6.367 10.220 13.237 1.00 87.44 121 THR A N 1
ATOM 872 C CA . THR A 1 121 ? 5.203 11.068 12.985 1.00 87.44 121 THR A CA 1
ATOM 873 C C . THR A 1 121 ? 4.251 10.345 12.048 1.00 87.44 121 THR A C 1
ATOM 875 O O . THR A 1 121 ? 4.650 9.912 10.966 1.00 87.44 121 THR A O 1
ATOM 878 N N . THR A 1 122 ? 2.981 10.216 12.445 1.00 88.44 122 THR A N 1
ATOM 879 C CA . THR A 1 122 ? 1.956 9.590 11.603 1.00 88.44 122 THR A CA 1
ATOM 880 C C . THR A 1 122 ? 0.703 10.431 11.462 1.00 88.44 122 THR A C 1
ATOM 882 O O . THR A 1 122 ? 0.261 11.085 12.406 1.00 88.44 122 THR A O 1
ATOM 885 N N . VAL A 1 123 ? 0.118 10.391 10.266 1.00 91.88 123 VAL A N 1
ATOM 886 C CA . VAL A 1 123 ? -1.149 11.059 9.951 1.00 91.88 123 VAL A CA 1
ATOM 887 C C . VAL A 1 123 ? -2.047 10.077 9.199 1.00 91.88 123 VAL A C 1
ATOM 889 O O . VAL A 1 123 ? -1.614 9.544 8.174 1.00 91.88 123 VAL A O 1
ATOM 892 N N . PRO A 1 124 ? -3.278 9.809 9.675 1.00 94.25 124 PRO A N 1
ATOM 893 C CA . PRO A 1 124 ? -4.223 8.972 8.948 1.00 94.25 124 PRO A CA 1
ATOM 894 C C . PRO A 1 124 ? -4.529 9.535 7.563 1.00 94.25 124 PRO A C 1
ATOM 896 O O . PRO A 1 124 ? -4.786 10.728 7.413 1.00 94.25 124 PRO A O 1
ATOM 899 N N . LEU A 1 125 ? -4.514 8.672 6.548 1.00 94.56 125 LEU A N 1
ATOM 900 C CA . LEU A 1 125 ? -4.855 9.076 5.193 1.00 94.56 125 LEU A CA 1
ATOM 901 C C . LEU A 1 125 ? -6.360 9.299 5.062 1.00 94.56 125 LEU A C 1
ATOM 903 O O . LEU A 1 125 ? -7.175 8.492 5.510 1.00 94.56 125 LEU A O 1
ATOM 907 N N . THR A 1 126 ? -6.724 10.372 4.373 1.00 94.25 126 THR A N 1
ATOM 908 C CA . THR A 1 126 ? -8.080 10.612 3.868 1.00 94.25 126 THR A CA 1
ATOM 909 C C . THR A 1 126 ? -8.424 9.645 2.734 1.00 94.25 126 THR A C 1
ATOM 911 O O . THR A 1 126 ? -7.534 9.056 2.113 1.00 94.25 126 THR A O 1
ATOM 914 N N . GLY A 1 127 ? -9.712 9.512 2.397 1.00 91.94 127 GLY A N 1
ATOM 915 C CA . GLY A 1 127 ? -10.137 8.639 1.296 1.00 91.94 127 GLY A CA 1
ATOM 916 C C . GLY A 1 127 ? -9.491 9.036 -0.025 1.00 91.94 127 GLY A C 1
ATOM 917 O O . GLY A 1 127 ? -8.941 8.184 -0.720 1.00 91.94 127 GLY A O 1
ATOM 918 N N . ARG A 1 128 ? -9.408 10.341 -0.305 1.00 91.69 128 ARG A N 1
ATOM 919 C CA . ARG A 1 128 ? -8.651 10.859 -1.450 1.00 91.69 128 ARG A CA 1
ATOM 920 C C . ARG A 1 128 ? -7.194 10.393 -1.434 1.00 91.69 128 ARG A C 1
ATOM 922 O O . ARG A 1 128 ? -6.728 9.860 -2.435 1.00 91.69 128 ARG A O 1
ATOM 929 N N . GLN A 1 129 ? -6.467 10.574 -0.333 1.00 92.19 129 GLN A N 1
ATOM 930 C CA . GLN A 1 129 ? -5.053 10.183 -0.270 1.00 92.19 129 GLN A CA 1
ATOM 931 C C . GLN A 1 129 ? -4.864 8.678 -0.498 1.00 92.19 129 GLN A C 1
ATOM 933 O O . GLN A 1 129 ? -3.957 8.291 -1.232 1.00 92.19 129 GLN A O 1
ATOM 938 N N . VAL A 1 130 ? -5.756 7.838 0.041 1.00 91.75 130 VAL A N 1
ATOM 939 C CA . VAL A 1 130 ? -5.762 6.393 -0.240 1.00 91.75 130 VAL A CA 1
ATOM 940 C C . VAL A 1 130 ? -6.002 6.130 -1.732 1.00 91.75 130 VAL A C 1
ATOM 942 O O . VAL A 1 130 ? -5.247 5.383 -2.351 1.00 91.75 130 VAL A O 1
ATOM 945 N N . THR A 1 131 ? -7.008 6.765 -2.343 1.00 91.69 131 THR A N 1
ATOM 946 C CA . THR A 1 131 ? -7.316 6.565 -3.771 1.00 91.69 131 THR A CA 1
ATOM 947 C C . THR A 1 131 ? -6.180 7.011 -4.696 1.00 91.69 131 THR A C 1
ATOM 949 O O . THR A 1 131 ? -5.856 6.303 -5.648 1.00 91.69 131 THR A O 1
ATOM 952 N N . VAL A 1 132 ? -5.524 8.135 -4.390 1.00 90.81 132 VAL A N 1
ATOM 953 C CA . VAL A 1 132 ? -4.369 8.648 -5.141 1.00 90.81 132 VAL A CA 1
ATOM 954 C C . VAL A 1 132 ? -3.166 7.723 -4.986 1.00 90.81 132 VAL A C 1
ATOM 956 O O . VAL A 1 132 ? -2.513 7.424 -5.980 1.00 90.81 132 VAL A O 1
ATOM 959 N N . ALA A 1 133 ? -2.894 7.212 -3.780 1.00 88.94 133 ALA A N 1
ATOM 960 C CA . ALA A 1 133 ? -1.807 6.259 -3.561 1.00 88.94 133 ALA A CA 1
ATOM 961 C C . ALA A 1 133 ? -1.993 4.982 -4.401 1.00 88.94 133 ALA A C 1
ATOM 963 O O . ALA A 1 133 ? -1.067 4.545 -5.086 1.00 88.94 133 ALA A O 1
ATOM 964 N N . VAL A 1 134 ? -3.211 4.426 -4.431 1.00 90.12 134 VAL A N 1
ATOM 965 C CA . VAL A 1 134 ? -3.524 3.260 -5.275 1.00 90.12 134 VAL A CA 1
ATOM 966 C C . VAL A 1 134 ? -3.443 3.602 -6.756 1.00 90.12 134 VAL A C 1
ATOM 968 O O . VAL A 1 134 ? -2.862 2.838 -7.522 1.00 90.12 134 VAL A O 1
ATOM 971 N N . ARG A 1 135 ? -3.978 4.749 -7.189 1.00 89.94 135 ARG A N 1
ATOM 972 C CA . ARG A 1 135 ? -3.933 5.112 -8.609 1.00 89.94 135 ARG A CA 1
ATOM 973 C C . ARG A 1 135 ? -2.499 5.330 -9.089 1.00 89.94 135 ARG A C 1
ATOM 975 O O . ARG A 1 135 ? -2.144 4.802 -10.135 1.00 89.94 135 ARG A O 1
ATOM 982 N N . ASN A 1 136 ? -1.654 5.996 -8.303 1.00 89.56 136 ASN A N 1
ATOM 983 C CA . ASN A 1 136 ? -0.236 6.197 -8.621 1.00 89.56 136 ASN A CA 1
ATOM 984 C C . ASN A 1 136 ? 0.533 4.875 -8.737 1.00 89.56 136 ASN A C 1
ATOM 986 O O . ASN A 1 136 ? 1.522 4.797 -9.465 1.00 89.56 136 ASN A O 1
ATOM 990 N N . ALA A 1 137 ? 0.074 3.819 -8.058 1.00 89.44 137 ALA A N 1
ATOM 991 C CA . ALA A 1 137 ? 0.647 2.492 -8.207 1.00 89.44 137 ALA A CA 1
ATOM 992 C C . ALA A 1 137 ? 0.454 1.917 -9.616 1.00 89.44 137 ALA A C 1
ATOM 994 O O . ALA A 1 137 ? 1.402 1.373 -10.186 1.00 89.44 137 ALA A O 1
ATOM 995 N N . TYR A 1 138 ? -0.772 2.008 -10.136 1.00 91.19 138 TYR A N 1
ATOM 996 C CA . TYR A 1 138 ? -1.169 1.482 -11.447 1.00 91.19 138 TYR A CA 1
ATOM 997 C C . TYR A 1 138 ? -0.903 2.467 -12.599 1.00 91.19 138 TYR A C 1
ATOM 999 O O . TYR A 1 138 ? -0.886 2.104 -13.771 1.00 91.19 138 TYR A O 1
ATOM 1007 N N . ASP A 1 139 ? -0.713 3.741 -12.288 1.00 90.31 139 ASP A N 1
ATOM 1008 C CA . ASP A 1 139 ? -0.490 4.787 -13.274 1.00 90.31 139 ASP A CA 1
ATOM 1009 C C . ASP A 1 139 ? 0.450 5.854 -12.699 1.00 90.31 139 ASP A C 1
ATOM 1011 O O . ASP A 1 139 ? 0.018 6.941 -12.306 1.00 90.31 139 ASP A O 1
ATOM 1015 N N . PRO A 1 140 ? 1.761 5.561 -12.618 1.00 88.12 140 PRO A N 1
ATOM 1016 C CA . PRO A 1 140 ? 2.730 6.512 -12.082 1.00 88.12 140 PRO A CA 1
ATOM 1017 C C . PRO A 1 140 ? 2.858 7.774 -12.947 1.00 88.12 140 PRO A C 1
ATOM 1019 O O . PRO A 1 140 ? 3.324 8.796 -12.455 1.00 88.12 140 PRO A O 1
ATOM 1022 N N . GLY A 1 141 ? 2.437 7.737 -14.220 1.00 84.62 141 GLY A N 1
ATOM 1023 C CA . GLY A 1 141 ? 2.395 8.923 -15.079 1.00 84.62 141 GLY A CA 1
ATOM 1024 C C . GLY A 1 141 ? 1.333 9.940 -14.649 1.00 84.62 141 GLY A C 1
ATOM 1025 O O . GLY A 1 141 ? 1.487 11.132 -14.917 1.00 84.62 141 GLY A O 1
ATOM 1026 N N . ALA A 1 142 ? 0.289 9.498 -13.942 1.00 83.81 142 ALA A N 1
ATOM 1027 C CA . ALA A 1 142 ? -0.752 10.370 -13.409 1.00 83.81 142 ALA A CA 1
ATOM 1028 C C . ALA A 1 142 ? -0.352 11.087 -12.108 1.00 83.81 142 ALA A C 1
ATOM 1030 O O . ALA A 1 142 ? -1.029 12.042 -11.727 1.00 83.81 142 ALA A O 1
ATOM 1031 N N . ALA A 1 143 ? 0.739 10.686 -11.441 1.00 82.12 143 ALA A N 1
ATOM 1032 C CA . ALA A 1 143 ? 1.093 11.178 -10.107 1.00 82.12 143 ALA A CA 1
ATOM 1033 C C . ALA A 1 143 ? 1.200 12.709 -10.037 1.00 82.12 143 ALA A C 1
ATOM 1035 O O . ALA A 1 143 ? 0.492 13.342 -9.255 1.00 82.12 143 ALA A O 1
ATOM 1036 N N . ALA A 1 144 ? 1.983 13.323 -10.930 1.00 80.31 144 ALA A N 1
ATOM 1037 C CA . ALA A 1 144 ? 2.157 14.776 -10.963 1.00 80.31 144 ALA A CA 1
ATOM 1038 C C . ALA A 1 144 ? 0.861 15.542 -11.300 1.00 80.31 144 ALA A C 1
ATOM 1040 O O . ALA A 1 144 ? 0.703 16.707 -10.930 1.00 80.31 144 ALA A O 1
ATOM 1041 N N . LEU A 1 145 ? -0.066 14.923 -12.037 1.00 84.56 145 LEU A N 1
ATOM 1042 C CA . LEU A 1 145 ? -1.375 15.512 -12.321 1.00 84.56 145 LEU A CA 1
ATOM 1043 C C . LEU A 1 145 ? -2.289 15.425 -11.095 1.00 84.56 145 LEU A C 1
ATOM 1045 O O . LEU A 1 145 ? -2.909 16.420 -10.729 1.00 84.56 145 LEU A O 1
ATOM 1049 N N . LEU A 1 146 ? -2.345 14.259 -10.451 1.00 85.12 146 LEU A N 1
ATOM 1050 C CA . LEU A 1 146 ? -3.176 14.021 -9.273 1.00 85.12 146 LEU A CA 1
ATOM 1051 C C . LEU A 1 146 ? -2.735 14.881 -8.087 1.00 85.12 146 LEU A C 1
ATOM 1053 O O . LEU A 1 146 ? -3.595 15.461 -7.423 1.00 85.12 146 LEU A O 1
ATOM 1057 N N . ASP A 1 147 ? -1.427 15.051 -7.889 1.00 80.94 147 ASP A N 1
ATOM 1058 C CA . ASP A 1 147 ? -0.865 15.915 -6.845 1.00 80.94 147 ASP A CA 1
ATOM 1059 C C . ASP A 1 147 ? -1.265 17.393 -7.022 1.00 80.94 147 ASP A C 1
ATOM 1061 O O . ASP A 1 147 ? -1.434 18.107 -6.038 1.00 80.94 147 ASP A O 1
ATOM 1065 N N . ARG A 1 148 ? -1.457 17.856 -8.268 1.00 81.44 148 ARG A N 1
ATOM 1066 C CA . ARG A 1 148 ? -1.888 19.234 -8.588 1.00 81.44 148 ARG A CA 1
ATOM 1067 C C . ARG A 1 148 ? -3.402 19.404 -8.705 1.00 81.44 148 ARG A C 1
ATOM 1069 O O . ARG A 1 148 ? -3.872 20.527 -8.867 1.00 81.44 148 ARG A O 1
ATOM 1076 N N . SER A 1 149 ? -4.159 18.312 -8.708 1.00 83.88 149 SER A N 1
ATOM 1077 C CA . SER A 1 149 ? -5.608 18.365 -8.902 1.00 83.88 149 SER A CA 1
ATOM 1078 C C . SER A 1 149 ? -6.331 18.793 -7.625 1.00 83.88 149 SER A C 1
ATOM 1080 O O . SER A 1 149 ? -5.932 18.427 -6.518 1.00 83.88 149 SER A O 1
ATOM 1082 N N . GLU A 1 150 ? -7.432 19.528 -7.791 1.00 82.25 150 GLU A N 1
ATOM 1083 C CA . GLU A 1 150 ? -8.321 19.906 -6.689 1.00 82.25 150 GLU A CA 1
ATOM 1084 C C . GLU A 1 150 ? -8.776 18.669 -5.891 1.00 82.25 150 GLU A C 1
ATOM 1086 O O . GLU A 1 150 ? -9.051 17.619 -6.493 1.00 82.25 150 GLU A O 1
ATOM 1091 N N . PRO A 1 151 ? -8.929 18.761 -4.554 1.00 75.25 151 PRO A N 1
ATOM 1092 C CA . PRO A 1 151 ? -9.339 17.634 -3.720 1.00 75.25 151 PRO A CA 1
ATOM 1093 C C . PRO A 1 151 ? -10.620 16.927 -4.185 1.00 75.25 151 PRO A C 1
ATOM 1095 O O . PRO A 1 151 ? -10.704 15.700 -4.121 1.00 75.25 151 PRO A O 1
ATOM 1098 N N . ALA A 1 152 ? -11.583 17.677 -4.724 1.00 75.00 152 ALA A N 1
ATOM 1099 C CA . ALA A 1 152 ? -12.842 17.137 -5.234 1.00 75.00 152 ALA A CA 1
ATOM 1100 C C . ALA A 1 152 ? -12.717 16.407 -6.590 1.00 75.00 152 ALA A C 1
ATOM 1102 O O . ALA A 1 152 ? -13.607 15.645 -6.947 1.00 75.00 152 ALA A O 1
ATOM 1103 N N . ALA A 1 153 ? -11.629 16.614 -7.339 1.00 75.38 153 ALA A N 1
ATOM 1104 C CA . ALA A 1 153 ? -11.429 16.084 -8.694 1.00 75.38 153 ALA A CA 1
ATOM 1105 C C . ALA A 1 153 ? -10.633 14.760 -8.735 1.00 75.38 153 ALA A C 1
ATOM 1107 O O . ALA A 1 153 ? -10.080 14.393 -9.770 1.00 75.38 153 ALA A O 1
ATOM 1108 N N . GLY A 1 154 ? -10.498 14.075 -7.596 1.00 73.12 154 GLY A N 1
ATOM 1109 C CA . GLY A 1 154 ? -9.731 12.829 -7.476 1.00 73.12 154 GLY A CA 1
ATOM 1110 C C . GLY A 1 154 ? -10.520 11.590 -7.893 1.00 73.12 154 GLY A C 1
ATOM 1111 O O . GLY A 1 154 ? -11.745 11.653 -7.987 1.00 73.12 154 GLY A O 1
ATOM 1112 N N . PRO A 1 155 ? -9.840 10.450 -8.109 1.00 79.69 155 PRO A N 1
ATOM 1113 C CA . PRO A 1 155 ? -10.513 9.208 -8.459 1.00 79.69 155 PRO A CA 1
ATOM 1114 C C . PRO A 1 155 ? -11.414 8.740 -7.313 1.00 79.69 155 PRO A C 1
ATOM 1116 O O . PRO A 1 155 ? -11.031 8.775 -6.142 1.00 79.69 155 PRO A O 1
ATOM 1119 N N . HIS A 1 156 ? -12.606 8.249 -7.644 1.00 83.25 156 HIS A N 1
ATOM 1120 C CA . HIS A 1 156 ? -13.427 7.549 -6.667 1.00 83.25 156 HIS A CA 1
ATOM 1121 C C . HIS A 1 156 ? -12.854 6.159 -6.398 1.00 83.25 156 HIS A C 1
ATOM 1123 O O . HIS A 1 156 ? -12.244 5.546 -7.267 1.00 83.25 156 HIS A O 1
ATOM 1129 N N . TRP A 1 157 ? -13.102 5.614 -5.203 1.00 86.50 157 TRP A N 1
ATOM 1130 C CA . TRP A 1 157 ? -12.592 4.293 -4.809 1.00 86.50 157 TRP A CA 1
ATOM 1131 C C . TRP A 1 157 ? -12.932 3.162 -5.792 1.00 86.50 157 TRP A C 1
ATOM 1133 O O . TRP A 1 157 ? -12.163 2.218 -5.913 1.00 86.50 157 TRP A O 1
ATOM 1143 N N . HIS A 1 158 ? -14.064 3.227 -6.493 1.00 81.25 158 HIS A N 1
ATOM 1144 C CA . HIS A 1 158 ? -14.428 2.201 -7.476 1.00 81.25 158 HIS A CA 1
ATOM 1145 C C . HIS A 1 158 ? -13.633 2.300 -8.791 1.00 81.25 158 HIS A C 1
ATOM 1147 O O . HIS A 1 158 ? -13.577 1.315 -9.520 1.00 81.25 158 HIS A O 1
ATOM 1153 N N . ASP A 1 159 ? -12.957 3.427 -9.032 1.00 82.69 159 ASP A N 1
ATOM 1154 C CA . ASP A 1 159 ? -12.205 3.729 -10.256 1.00 82.69 159 ASP A CA 1
ATOM 1155 C C . ASP A 1 159 ? -10.677 3.677 -10.057 1.00 82.69 159 ASP A C 1
ATOM 1157 O O . ASP A 1 159 ? -9.911 3.996 -10.966 1.00 82.69 159 ASP A O 1
ATOM 1161 N N . VAL A 1 160 ? -10.196 3.316 -8.859 1.00 85.31 160 VAL A N 1
ATOM 1162 C CA . VAL A 1 160 ? -8.745 3.302 -8.562 1.00 85.31 160 VAL A CA 1
ATOM 1163 C C . VAL A 1 160 ? -8.026 2.078 -9.115 1.00 85.31 160 VAL A C 1
ATOM 1165 O O . VAL A 1 160 ? -6.812 2.119 -9.318 1.00 85.31 160 VAL A O 1
ATOM 1168 N N . ALA A 1 161 ? -8.757 0.982 -9.315 1.00 82.38 161 ALA A N 1
ATOM 1169 C CA . ALA A 1 161 ? -8.227 -0.227 -9.923 1.00 82.38 161 ALA A CA 1
ATOM 1170 C C . ALA A 1 161 ? -7.919 0.022 -11.410 1.00 82.38 161 ALA A C 1
ATOM 1172 O O . ALA A 1 161 ? -8.538 0.891 -12.028 1.00 82.38 161 ALA A O 1
ATOM 1173 N N . PRO A 1 162 ? -6.985 -0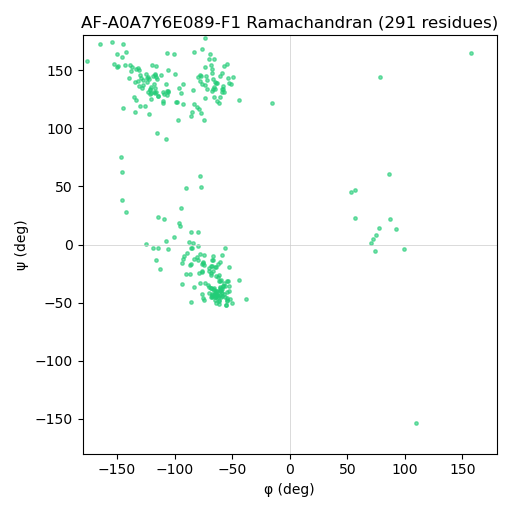.731 -12.013 1.00 84.06 162 PRO A N 1
ATOM 1174 C CA . PRO A 1 162 ? -6.742 -0.612 -13.438 1.00 84.06 162 PRO A CA 1
ATOM 1175 C C . PRO A 1 162 ? -7.974 -1.098 -14.215 1.00 84.06 162 PRO A C 1
ATOM 1177 O O . PRO A 1 162 ? -8.507 -2.173 -13.930 1.00 84.06 162 PRO A O 1
ATOM 1180 N N . LEU A 1 163 ? -8.394 -0.336 -15.221 1.00 84.88 163 LEU A N 1
ATOM 1181 C CA . LEU A 1 163 ? -9.421 -0.716 -16.192 1.00 84.88 163 LEU A CA 1
ATOM 1182 C C . LEU A 1 163 ? -9.021 -1.973 -16.977 1.00 84.88 163 LEU A C 1
ATOM 1184 O O . LEU A 1 163 ? -9.857 -2.818 -17.290 1.00 84.88 163 LEU A O 1
ATOM 1188 N N . SER A 1 164 ? -7.736 -2.102 -17.294 1.00 84.12 164 SER A N 1
ATOM 1189 C CA . SER A 1 164 ? -7.139 -3.219 -18.006 1.00 84.12 164 SER A CA 1
ATOM 1190 C C . SER A 1 164 ? -5.849 -3.645 -17.320 1.00 84.12 164 SER A C 1
ATOM 1192 O O . SER A 1 164 ? -4.909 -2.871 -17.143 1.00 84.12 164 SER A O 1
ATOM 1194 N N . SER A 1 165 ? -5.756 -4.934 -17.012 1.00 92.19 165 SER A N 1
ATOM 1195 C CA . SER A 1 165 ? -4.523 -5.523 -16.511 1.00 92.19 165 SER A CA 1
ATOM 1196 C C . SER A 1 165 ? -4.315 -6.936 -17.041 1.00 92.19 165 SER A C 1
ATOM 1198 O O . SER A 1 165 ? -5.259 -7.619 -17.441 1.00 92.19 165 SER A O 1
ATOM 1200 N N . ARG A 1 166 ? -3.055 -7.363 -17.096 1.00 95.19 166 ARG A N 1
AT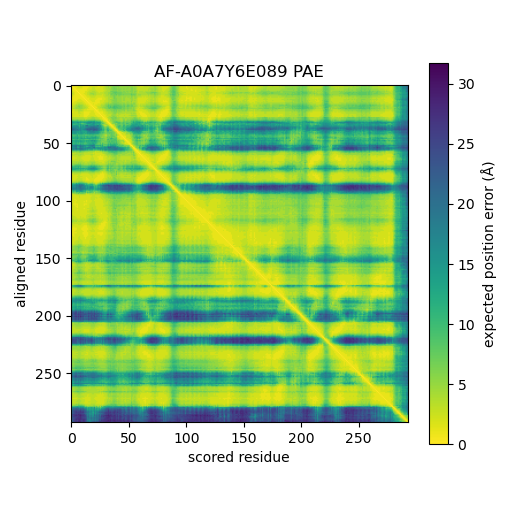OM 1201 C CA . ARG A 1 166 ? -2.668 -8.702 -17.532 1.00 95.19 166 ARG A CA 1
ATOM 1202 C C . ARG A 1 166 ? -1.466 -9.172 -16.730 1.00 95.19 166 ARG A C 1
ATOM 1204 O O . ARG A 1 166 ? -0.387 -8.586 -16.829 1.00 95.19 166 ARG A O 1
ATOM 1211 N N . ASP A 1 167 ? -1.661 -10.246 -15.973 1.00 94.88 167 ASP A N 1
ATOM 1212 C CA . ASP A 1 167 ? -0.575 -10.964 -15.313 1.00 94.88 167 ASP A CA 1
ATOM 1213 C C . ASP A 1 167 ? 0.140 -11.828 -16.354 1.00 94.88 167 ASP A C 1
ATOM 1215 O O . ASP A 1 167 ? -0.457 -12.719 -16.965 1.00 94.88 167 ASP A O 1
ATOM 1219 N N . LEU A 1 168 ? 1.394 -11.493 -16.645 1.00 96.00 168 LEU A N 1
ATOM 1220 C CA . LEU A 1 168 ? 2.248 -12.262 -17.539 1.00 96.00 168 LEU A CA 1
ATOM 1221 C C . LEU A 1 168 ? 3.285 -13.004 -16.703 1.00 96.00 168 LEU A C 1
ATOM 1223 O O . LEU A 1 168 ? 3.516 -12.711 -15.533 1.00 96.00 168 LEU A O 1
ATOM 1227 N N . TRP A 1 169 ? 3.929 -13.990 -17.325 1.00 95.56 169 TRP A N 1
ATOM 1228 C CA . TRP A 1 169 ? 4.867 -14.861 -16.626 1.00 95.56 169 TRP A CA 1
ATOM 1229 C C . TRP A 1 169 ? 5.968 -14.088 -15.894 1.00 95.56 169 TRP A C 1
ATOM 1231 O O . TRP A 1 169 ? 6.336 -14.442 -14.780 1.00 95.56 169 TRP A O 1
ATOM 1241 N N . ASP A 1 170 ? 6.501 -13.035 -16.502 1.00 94.31 170 ASP A N 1
ATOM 1242 C CA . ASP A 1 170 ? 7.673 -12.335 -15.994 1.00 94.31 170 ASP A CA 1
ATOM 1243 C C . ASP A 1 170 ? 7.391 -10.878 -15.582 1.00 94.31 170 ASP A C 1
ATOM 1245 O O . ASP A 1 170 ? 8.207 -10.279 -14.878 1.00 94.31 170 ASP A O 1
ATOM 1249 N N . HIS A 1 171 ? 6.248 -10.302 -15.953 1.00 96.25 171 HIS A N 1
ATOM 1250 C CA . HIS A 1 171 ? 5.852 -8.945 -15.568 1.00 96.25 171 HIS A CA 1
ATOM 1251 C C . HIS A 1 171 ? 4.328 -8.794 -15.468 1.00 96.25 171 HIS A C 1
ATOM 1253 O O . HIS A 1 171 ? 3.571 -9.601 -15.995 1.00 96.25 171 HIS A O 1
ATOM 1259 N N . PHE A 1 172 ? 3.872 -7.730 -14.818 1.00 96.06 172 PHE A N 1
ATOM 1260 C CA . PHE A 1 172 ? 2.463 -7.366 -14.722 1.00 96.06 172 PHE A CA 1
ATOM 1261 C C . PHE A 1 172 ? 2.200 -6.102 -15.542 1.00 96.06 172 PHE A C 1
ATOM 1263 O O . PHE A 1 172 ? 2.816 -5.066 -15.293 1.00 96.06 172 PHE A O 1
ATOM 1270 N N . ARG A 1 173 ? 1.296 -6.174 -16.524 1.00 96.06 173 ARG A N 1
ATOM 1271 C CA . ARG A 1 173 ? 0.866 -5.011 -17.314 1.00 96.06 173 ARG A CA 1
ATOM 1272 C C . ARG A 1 173 ? -0.426 -4.445 -16.738 1.00 96.06 173 ARG A C 1
ATOM 1274 O O . ARG A 1 173 ? -1.357 -5.200 -16.475 1.00 96.06 173 ARG A O 1
ATOM 1281 N N . HIS A 1 174 ? -0.500 -3.129 -16.603 1.00 93.38 174 HIS A N 1
ATOM 1282 C CA . HIS A 1 174 ? -1.657 -2.399 -16.082 1.00 93.38 174 HIS A CA 1
ATOM 1283 C C . HIS A 1 174 ? -1.823 -1.051 -16.807 1.00 93.38 174 HIS A C 1
ATOM 1285 O O . HIS A 1 174 ? -1.005 -0.716 -17.663 1.00 93.38 174 HIS A O 1
ATOM 1291 N N . ASP A 1 175 ? -2.926 -0.342 -16.539 1.00 79.31 175 ASP A N 1
ATOM 1292 C CA . ASP A 1 175 ? -3.441 0.812 -17.304 1.00 79.31 175 ASP A CA 1
ATOM 1293 C C . ASP A 1 175 ? -2.395 1.787 -17.852 1.00 79.31 175 ASP A C 1
ATOM 1295 O O . ASP A 1 175 ? -2.482 2.168 -19.020 1.00 79.31 175 ASP A O 1
ATOM 1299 N N . GLY A 1 176 ? -1.430 2.200 -17.026 1.00 82.38 176 GLY A N 1
ATOM 1300 C CA . GLY A 1 176 ? -0.438 3.212 -17.398 1.00 82.38 176 GLY A CA 1
ATOM 1301 C C . GLY A 1 176 ? 0.998 2.700 -17.481 1.00 82.38 176 GLY A C 1
ATOM 1302 O O . GLY A 1 176 ? 1.901 3.484 -17.776 1.00 82.38 176 GLY A O 1
ATOM 1303 N N . ALA A 1 177 ? 1.247 1.425 -17.165 1.00 93.50 177 ALA A N 1
ATOM 1304 C CA . ALA A 1 177 ? 2.605 0.956 -16.921 1.00 93.50 177 ALA A CA 1
ATOM 1305 C C . ALA A 1 177 ? 2.768 -0.576 -16.928 1.00 93.50 177 ALA A C 1
ATOM 1307 O O . ALA A 1 177 ? 1.826 -1.364 -17.014 1.00 93.50 177 ALA A O 1
ATOM 1308 N N . CYS A 1 178 ? 4.026 -1.005 -16.853 1.00 95.56 178 CYS A N 1
ATOM 1309 C CA . CYS A 1 178 ? 4.412 -2.388 -16.610 1.00 95.56 178 CYS A CA 1
ATOM 1310 C C . CYS A 1 178 ? 5.248 -2.458 -15.330 1.00 95.56 178 CYS A C 1
ATOM 1312 O O . CYS A 1 178 ? 6.163 -1.657 -15.133 1.00 95.56 178 CYS A O 1
ATOM 1314 N N . SER A 1 179 ? 4.960 -3.434 -14.474 1.00 94.56 179 SER A N 1
ATOM 1315 C CA . SER A 1 179 ? 5.688 -3.663 -13.229 1.00 94.56 179 SER A CA 1
ATOM 1316 C C . SER A 1 179 ? 6.374 -5.019 -13.223 1.00 94.56 179 SER A C 1
ATOM 1318 O O . SER A 1 179 ? 5.848 -6.005 -13.736 1.00 94.56 179 SER A O 1
ATOM 1320 N N . VAL A 1 180 ? 7.539 -5.066 -12.588 1.00 94.31 180 VAL A N 1
ATOM 1321 C CA . VAL A 1 180 ? 8.199 -6.308 -12.190 1.00 94.31 180 VAL A CA 1
ATOM 1322 C C . VAL A 1 180 ? 8.307 -6.307 -10.676 1.00 94.31 180 VAL A C 1
ATOM 1324 O O . VAL A 1 180 ? 8.751 -5.322 -10.082 1.00 94.31 180 VAL A O 1
ATOM 1327 N N . SER A 1 181 ? 7.902 -7.410 -10.067 1.00 92.56 181 SER A N 1
ATOM 1328 C CA . SER A 1 181 ? 7.903 -7.620 -8.631 1.00 92.56 181 SER A CA 1
ATOM 1329 C C . SER A 1 181 ? 8.800 -8.789 -8.248 1.00 92.56 181 SER A C 1
ATOM 1331 O O . SER A 1 181 ? 8.917 -9.812 -8.938 1.00 92.56 181 SER A O 1
ATOM 1333 N N . TRP A 1 182 ? 9.427 -8.620 -7.095 1.00 90.75 182 TRP A N 1
ATOM 1334 C CA . TRP A 1 182 ? 10.247 -9.609 -6.438 1.00 90.75 182 TRP A CA 1
ATOM 1335 C C . TRP A 1 182 ? 9.773 -9.779 -5.006 1.00 90.75 182 TRP A C 1
ATOM 1337 O O . TRP A 1 182 ? 9.443 -8.804 -4.335 1.00 90.75 182 TRP A O 1
ATOM 1347 N N . VAL A 1 183 ? 9.790 -11.016 -4.541 1.00 89.31 183 VAL A N 1
ATOM 1348 C CA . VAL A 1 183 ? 9.434 -11.393 -3.179 1.00 89.31 183 VAL A CA 1
ATOM 1349 C C . VAL A 1 183 ? 10.677 -11.875 -2.454 1.00 89.31 183 VAL A C 1
ATOM 1351 O O . VAL A 1 183 ? 11.570 -12.480 -3.053 1.00 89.31 183 VAL A O 1
ATOM 1354 N N . ALA A 1 184 ? 10.749 -11.611 -1.162 1.00 85.62 184 ALA A N 1
ATOM 1355 C CA . ALA A 1 184 ? 11.807 -12.131 -0.323 1.00 85.62 184 ALA A CA 1
ATOM 1356 C C . ALA A 1 184 ? 11.254 -12.567 1.026 1.00 85.62 184 ALA A C 1
ATOM 1358 O O . ALA A 1 184 ? 10.394 -11.903 1.604 1.00 85.62 184 ALA A O 1
ATOM 1359 N N . SER A 1 185 ? 11.812 -13.660 1.540 1.00 82.06 185 SER A N 1
ATOM 1360 C CA . SER A 1 185 ? 11.647 -14.035 2.938 1.00 82.06 185 SER A CA 1
ATOM 1361 C C . SER A 1 185 ? 12.712 -13.297 3.756 1.00 82.06 185 SER A C 1
ATOM 1363 O O . SER A 1 185 ? 13.912 -13.596 3.603 1.00 82.06 185 SER A O 1
ATOM 1365 N N . PRO A 1 186 ? 12.323 -12.314 4.587 1.00 74.50 186 PRO A N 1
ATOM 1366 C CA . PRO A 1 186 ? 13.255 -11.630 5.469 1.00 74.50 186 PRO A CA 1
ATOM 1367 C C . PRO A 1 186 ? 13.962 -12.641 6.393 1.00 74.50 186 PRO A C 1
ATOM 1369 O O . PRO A 1 186 ? 13.478 -13.759 6.601 1.00 74.50 186 PRO A O 1
ATOM 1372 N N . PRO A 1 187 ? 15.180 -12.332 6.871 1.00 70.62 187 PRO A N 1
ATOM 1373 C CA . PRO A 1 187 ? 15.843 -13.180 7.857 1.00 70.62 187 PRO A CA 1
ATOM 1374 C C . PRO A 1 187 ? 14.980 -13.306 9.115 1.00 70.62 187 PRO A C 1
ATOM 1376 O O . PRO A 1 187 ? 14.272 -12.372 9.473 1.00 70.62 187 PRO A O 1
ATOM 1379 N N . GLN A 1 188 ? 15.061 -14.462 9.779 1.00 68.44 188 GLN A N 1
ATOM 1380 C CA . GLN A 1 188 ? 14.439 -14.638 11.088 1.00 68.44 188 GLN A CA 1
ATOM 1381 C C . GLN A 1 188 ? 15.055 -13.639 12.070 1.00 68.44 188 GLN A C 1
ATOM 1383 O O . GLN A 1 188 ? 16.280 -13.563 12.191 1.00 68.44 188 GLN A O 1
ATOM 1388 N N . GLY A 1 189 ? 14.198 -12.878 12.736 1.00 66.31 189 GLY A N 1
ATOM 1389 C CA . GLY A 1 189 ? 14.577 -11.864 13.705 1.00 66.31 189 GLY A CA 1
ATOM 1390 C C . GLY A 1 189 ? 13.472 -10.831 13.863 1.00 66.31 189 GLY A C 1
ATOM 1391 O O . GLY A 1 189 ? 12.579 -10.730 13.023 1.00 66.31 189 GLY A O 1
ATOM 1392 N N . ASP A 1 190 ? 13.567 -10.056 14.934 1.00 64.00 190 ASP A N 1
ATOM 1393 C CA . ASP A 1 190 ? 12.562 -9.043 15.257 1.00 64.00 190 ASP A CA 1
ATOM 1394 C C . ASP A 1 190 ? 12.602 -7.860 14.285 1.00 64.00 190 ASP A C 1
ATOM 1396 O O . ASP A 1 190 ? 11.613 -7.152 14.163 1.00 64.00 190 ASP A O 1
ATOM 1400 N N . HIS A 1 191 ? 13.724 -7.672 13.574 1.00 68.94 191 HIS A N 1
ATOM 1401 C CA . HIS A 1 191 ? 13.985 -6.488 12.762 1.00 68.94 191 HIS A CA 1
ATOM 1402 C C . HIS A 1 191 ? 14.601 -6.773 11.401 1.00 68.94 191 HIS A C 1
ATOM 1404 O O . HIS A 1 191 ? 15.372 -7.720 11.209 1.00 68.94 191 HIS A O 1
ATOM 1410 N N . LEU A 1 192 ? 14.331 -5.874 10.456 1.00 70.38 192 LEU A N 1
ATOM 1411 C CA . LEU A 1 192 ? 14.917 -5.936 9.125 1.00 70.38 192 LEU A CA 1
ATOM 1412 C C . LEU A 1 192 ? 16.361 -5.421 9.118 1.00 70.38 192 LEU A C 1
ATOM 1414 O O . LEU A 1 192 ? 16.679 -4.408 9.749 1.00 70.38 192 LEU A O 1
ATOM 1418 N N . PRO A 1 193 ? 17.260 -6.060 8.351 1.00 68.06 193 PRO A N 1
ATOM 1419 C CA . PRO A 1 193 ? 18.617 -5.558 8.210 1.00 68.06 193 PRO A CA 1
ATOM 1420 C C . PRO A 1 193 ? 18.669 -4.187 7.490 1.00 68.06 193 PRO A C 1
ATOM 1422 O O . PRO A 1 193 ? 17.983 -4.012 6.478 1.00 68.06 193 PRO A O 1
ATOM 1425 N N . PRO A 1 194 ? 19.529 -3.236 7.917 1.00 66.50 194 PRO A N 1
ATOM 1426 C CA . PRO A 1 194 ? 19.601 -1.878 7.354 1.00 66.50 194 PRO A CA 1
ATOM 1427 C C . PRO A 1 194 ? 19.798 -1.796 5.837 1.00 66.50 194 PRO A C 1
ATOM 1429 O O . PRO A 1 194 ? 19.293 -0.885 5.183 1.00 66.50 194 PRO A O 1
ATOM 1432 N N . GLN A 1 195 ? 20.496 -2.772 5.253 1.00 67.44 195 GLN A N 1
ATOM 1433 C CA . GLN A 1 195 ? 20.794 -2.804 3.822 1.00 67.44 195 GLN A CA 1
ATOM 1434 C C . GLN A 1 195 ? 19.562 -2.990 2.919 1.00 67.44 195 GLN A C 1
ATOM 1436 O O . GLN A 1 195 ? 19.667 -2.822 1.707 1.00 67.44 195 GLN A O 1
ATOM 1441 N N . TRP A 1 196 ? 18.392 -3.301 3.486 1.00 66.56 196 TRP A N 1
ATOM 1442 C CA . TRP A 1 196 ? 17.137 -3.347 2.736 1.00 66.56 196 TRP A CA 1
ATOM 1443 C C . TRP A 1 196 ? 16.568 -1.951 2.439 1.00 66.56 196 TRP A C 1
ATOM 1445 O O . TRP A 1 196 ? 15.836 -1.804 1.466 1.00 66.56 196 TRP A O 1
ATOM 1455 N N . GLY A 1 197 ? 16.929 -0.929 3.226 1.00 59.31 197 GLY A N 1
ATOM 1456 C CA . GLY A 1 197 ? 16.480 0.453 3.022 1.00 59.31 197 GLY A CA 1
ATOM 1457 C C . GLY A 1 197 ? 17.196 1.162 1.867 1.00 59.31 197 GLY A C 1
ATOM 1458 O O . GLY A 1 197 ? 16.550 1.802 1.043 1.00 59.31 197 GLY A O 1
ATOM 1459 N N . GLY A 1 198 ? 18.524 0.998 1.750 1.00 54.91 198 GLY A N 1
ATOM 1460 C CA . GLY A 1 198 ? 19.373 1.655 0.727 1.00 54.91 198 GLY A CA 1
ATOM 1461 C C . GLY A 1 198 ? 19.124 1.204 -0.716 1.00 54.91 198 GLY A C 1
ATOM 1462 O O . GLY A 1 198 ? 19.558 1.842 -1.668 1.00 54.91 198 GLY A O 1
ATOM 1463 N N . ALA A 1 199 ? 18.399 0.104 -0.873 1.00 54.50 199 ALA A N 1
ATOM 1464 C CA . ALA A 1 199 ? 18.129 -0.609 -2.111 1.00 54.50 199 ALA A CA 1
ATOM 1465 C C . ALA A 1 199 ? 17.016 0.013 -2.994 1.00 54.50 199 ALA A C 1
ATOM 1467 O O . ALA A 1 199 ? 16.655 -0.546 -4.029 1.00 54.50 199 ALA A O 1
ATOM 1468 N N . LEU A 1 200 ? 16.383 1.109 -2.575 1.00 52.69 200 LEU A N 1
ATOM 1469 C CA . LEU A 1 200 ? 15.035 1.472 -3.051 1.00 52.69 200 LEU A CA 1
ATOM 1470 C C . LEU A 1 200 ? 14.901 2.855 -3.661 1.00 52.69 200 LEU A C 1
ATOM 1472 O O . LEU A 1 200 ? 13.809 3.230 -4.082 1.00 52.69 200 LEU A O 1
ATOM 1476 N N . THR A 1 201 ? 15.996 3.595 -3.723 1.00 52.06 201 THR A N 1
ATOM 1477 C CA . THR A 1 201 ? 16.052 4.862 -4.438 1.00 52.06 201 THR A CA 1
ATOM 1478 C C . THR A 1 201 ? 16.870 4.615 -5.701 1.00 52.06 201 THR A C 1
ATOM 1480 O O . THR A 1 201 ? 18.099 4.685 -5.656 1.00 52.06 201 THR A O 1
ATOM 1483 N N . PRO A 1 202 ? 16.248 4.247 -6.835 1.00 49.91 202 PRO A N 1
ATOM 1484 C CA . PRO A 1 202 ? 16.970 4.282 -8.090 1.00 49.91 202 PRO A CA 1
ATOM 1485 C C . PRO A 1 202 ? 17.189 5.755 -8.454 1.00 49.91 202 PRO A C 1
ATOM 1487 O O . PRO A 1 202 ? 16.433 6.627 -8.013 1.00 49.91 202 PRO A O 1
ATOM 1490 N N . PRO A 1 203 ? 18.159 6.061 -9.316 1.00 54.62 203 PRO A N 1
ATOM 1491 C CA . PRO A 1 203 ? 18.173 7.360 -9.951 1.00 54.62 203 PRO A CA 1
ATOM 1492 C C . PRO A 1 203 ? 16.827 7.566 -10.699 1.00 54.62 203 PRO A C 1
ATOM 1494 O O . PRO A 1 203 ? 16.383 6.647 -11.398 1.00 54.62 203 PRO A O 1
ATOM 1497 N N . PRO A 1 204 ? 16.146 8.716 -10.523 1.00 55.00 204 PRO A N 1
ATOM 1498 C CA . PRO A 1 204 ? 14.828 9.063 -11.096 1.00 55.00 204 PRO A CA 1
ATOM 1499 C C . PRO A 1 204 ? 14.646 8.719 -12.568 1.00 55.00 204 PRO A C 1
ATOM 1501 O O . PRO A 1 204 ? 13.540 8.464 -13.029 1.00 55.00 204 PRO A O 1
ATOM 1504 N N . ASP A 1 205 ? 15.734 8.759 -13.326 1.00 61.34 205 ASP A N 1
ATOM 1505 C CA . ASP A 1 205 ? 15.714 8.594 -14.766 1.00 61.34 205 ASP A CA 1
ATOM 1506 C C . ASP A 1 205 ? 15.560 7.128 -15.191 1.00 61.34 205 ASP A C 1
ATOM 1508 O O . ASP A 1 205 ? 15.400 6.873 -16.386 1.00 61.34 205 ASP A O 1
ATOM 1512 N N . GLN A 1 206 ? 15.627 6.164 -14.256 1.00 68.94 206 GLN A N 1
ATOM 1513 C CA . GLN A 1 206 ? 15.708 4.741 -14.593 1.00 68.94 206 GLN A CA 1
ATOM 1514 C C . GLN A 1 206 ? 14.391 3.983 -14.644 1.00 68.94 206 GLN A C 1
ATOM 1516 O O . GLN A 1 206 ? 14.254 3.066 -15.454 1.00 68.94 206 GLN A O 1
ATOM 1521 N N . VAL A 1 207 ? 13.431 4.342 -13.800 1.00 84.75 207 VAL A N 1
ATOM 1522 C CA . VAL A 1 207 ? 12.105 3.719 -13.745 1.00 84.75 207 VAL A CA 1
ATOM 1523 C C . VAL A 1 207 ? 11.082 4.758 -13.300 1.00 84.75 207 VAL A C 1
ATOM 1525 O O . VAL A 1 207 ? 11.426 5.697 -12.595 1.00 84.75 207 VAL A O 1
ATOM 1528 N N . ALA A 1 208 ? 9.819 4.580 -13.683 1.00 87.88 208 ALA A N 1
ATOM 1529 C CA . ALA A 1 208 ? 8.751 5.531 -13.377 1.00 87.88 208 ALA A CA 1
ATOM 1530 C C . ALA A 1 208 ? 8.404 5.572 -11.882 1.00 87.88 208 ALA A C 1
ATOM 1532 O O . ALA A 1 208 ? 8.109 6.639 -11.347 1.00 87.88 208 ALA A O 1
ATOM 1533 N N . ALA A 1 209 ? 8.437 4.412 -11.223 1.00 87.75 209 ALA A N 1
ATOM 1534 C CA . ALA A 1 209 ? 8.254 4.302 -9.784 1.00 87.75 209 ALA A CA 1
ATOM 1535 C C . ALA A 1 209 ? 8.973 3.075 -9.213 1.00 87.75 209 ALA A C 1
ATOM 1537 O O . ALA A 1 209 ? 9.178 2.069 -9.904 1.00 87.75 209 ALA A O 1
ATOM 1538 N N . GLN A 1 210 ? 9.311 3.140 -7.929 1.00 84.94 210 GLN A N 1
ATOM 1539 C CA . GLN A 1 210 ? 9.736 1.992 -7.138 1.00 84.94 210 GLN A CA 1
ATOM 1540 C C . GLN A 1 210 ? 8.971 1.909 -5.841 1.00 84.94 210 GLN A C 1
ATOM 1542 O O . GLN A 1 210 ? 8.651 2.922 -5.232 1.00 84.94 210 GLN A O 1
ATOM 1547 N N . ARG A 1 211 ? 8.734 0.675 -5.411 1.00 87.75 211 ARG A N 1
ATOM 1548 C CA . ARG A 1 211 ? 8.077 0.376 -4.151 1.00 87.75 211 ARG A CA 1
ATOM 1549 C C . ARG A 1 211 ? 8.814 -0.718 -3.407 1.00 87.75 211 ARG A C 1
ATOM 1551 O O . ARG A 1 211 ? 9.226 -1.708 -4.017 1.00 87.75 211 ARG A O 1
ATOM 1558 N N . LEU A 1 212 ? 8.922 -0.568 -2.095 1.00 85.44 212 LEU A N 1
ATOM 1559 C CA . LEU A 1 212 ? 9.168 -1.678 -1.187 1.00 85.44 212 LEU A CA 1
ATOM 1560 C C . LEU A 1 212 ? 8.049 -1.757 -0.173 1.00 85.44 212 LEU A C 1
ATOM 1562 O O . LEU A 1 212 ? 7.702 -0.754 0.437 1.00 85.44 212 LEU A O 1
ATOM 1566 N N . ALA A 1 213 ? 7.541 -2.961 0.026 1.00 87.75 213 ALA A N 1
ATOM 1567 C CA . ALA A 1 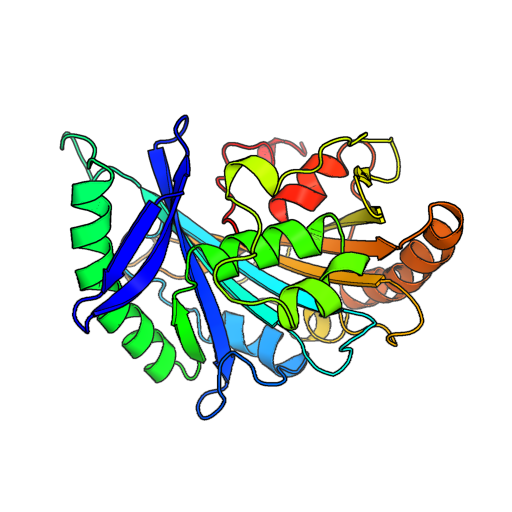213 ? 6.629 -3.281 1.098 1.00 87.75 213 ALA A CA 1
ATOM 1568 C C . ALA A 1 213 ? 7.256 -4.330 2.009 1.00 87.75 213 ALA A C 1
ATOM 1570 O O . ALA A 1 213 ? 7.829 -5.311 1.535 1.00 87.75 213 ALA A O 1
ATOM 1571 N N . PHE A 1 214 ? 7.095 -4.142 3.309 1.00 84.88 214 PHE A N 1
ATOM 1572 C CA . PHE A 1 214 ? 7.377 -5.140 4.328 1.00 84.88 214 PHE A CA 1
ATOM 1573 C C . PHE A 1 214 ? 6.074 -5.526 5.002 1.00 84.88 214 PHE A C 1
ATOM 1575 O O . PHE A 1 214 ? 5.316 -4.656 5.432 1.00 84.88 214 PHE A O 1
ATOM 1582 N N . LEU A 1 215 ? 5.814 -6.825 5.064 1.00 86.94 215 LEU A N 1
ATOM 1583 C CA . LEU A 1 215 ? 4.610 -7.395 5.637 1.00 86.94 215 LEU A CA 1
ATOM 1584 C C . LEU A 1 215 ? 4.965 -8.006 6.986 1.00 86.94 215 LEU A C 1
ATOM 1586 O O . LEU A 1 215 ? 5.919 -8.783 7.091 1.00 86.94 215 LEU A O 1
ATOM 1590 N N . TYR A 1 216 ? 4.171 -7.667 7.991 1.00 82.38 216 TYR A N 1
ATOM 1591 C CA . TYR A 1 216 ? 4.399 -8.059 9.370 1.00 82.38 216 TYR A CA 1
ATOM 1592 C C . TYR A 1 216 ? 3.207 -8.818 9.928 1.00 82.38 216 TYR A C 1
ATOM 1594 O O . TYR A 1 216 ? 2.052 -8.473 9.657 1.00 82.38 216 TYR A O 1
ATOM 1602 N N . GLU A 1 217 ? 3.511 -9.801 10.765 1.00 80.25 217 GLU A N 1
ATOM 1603 C CA . GLU A 1 217 ? 2.543 -10.520 11.584 1.00 80.25 217 GLU A CA 1
ATOM 1604 C C . GLU A 1 217 ? 2.823 -10.270 13.074 1.00 80.25 217 GLU A C 1
ATOM 1606 O O . GLU A 1 217 ? 3.985 -10.113 13.465 1.00 80.25 217 GLU A O 1
ATOM 1611 N N . PRO A 1 218 ? 1.783 -10.179 13.918 1.00 73.81 218 PRO A N 1
ATOM 1612 C CA . PRO A 1 218 ? 1.968 -10.007 15.350 1.00 73.81 218 PRO A CA 1
ATOM 1613 C C . PRO A 1 218 ? 2.483 -11.298 16.000 1.00 73.81 218 PRO A C 1
ATOM 1615 O O . PRO A 1 218 ? 1.921 -12.376 15.810 1.00 73.81 218 PRO A O 1
ATOM 1618 N N . VAL A 1 219 ? 3.497 -11.168 16.851 1.00 69.38 219 VAL A N 1
ATOM 1619 C CA . VAL A 1 219 ? 3.981 -12.216 17.751 1.00 69.38 219 VAL A CA 1
ATOM 1620 C C . VAL A 1 219 ? 3.351 -12.003 19.122 1.00 69.38 219 VAL A C 1
ATOM 1622 O O . VAL A 1 219 ? 3.678 -11.079 19.866 1.00 69.38 219 VAL A O 1
ATOM 1625 N N . THR A 1 220 ? 2.409 -12.872 19.472 1.00 56.34 220 THR A N 1
ATOM 1626 C CA . THR A 1 220 ? 1.647 -12.800 20.725 1.00 56.34 220 THR A CA 1
ATOM 1627 C C . THR A 1 220 ? 2.332 -13.568 21.856 1.00 56.34 220 THR A C 1
ATOM 1629 O O . THR A 1 220 ? 1.690 -14.398 22.496 1.00 56.34 220 THR A O 1
ATOM 1632 N N . ALA A 1 221 ? 3.633 -13.356 22.082 1.00 49.72 221 ALA A N 1
ATOM 1633 C CA . ALA A 1 221 ? 4.336 -14.076 23.146 1.00 49.72 221 ALA A CA 1
ATOM 1634 C C . ALA A 1 221 ? 3.971 -13.536 24.543 1.00 49.72 221 ALA A C 1
ATOM 1636 O O . ALA A 1 221 ? 3.567 -14.323 25.386 1.00 49.72 221 ALA A O 1
ATOM 1637 N N . ASP A 1 222 ? 3.977 -12.212 24.765 1.00 47.97 222 ASP A N 1
ATOM 1638 C CA . ASP A 1 222 ? 3.908 -11.658 26.136 1.00 47.97 222 ASP A CA 1
ATOM 1639 C C . ASP A 1 222 ? 3.050 -10.381 26.276 1.00 47.97 222 ASP A C 1
ATOM 1641 O O . ASP A 1 222 ? 3.297 -9.523 27.120 1.00 47.97 222 ASP A O 1
ATOM 1645 N N . GLY A 1 223 ? 2.043 -10.193 25.416 1.00 47.03 223 GLY A N 1
ATOM 1646 C CA . GLY A 1 223 ? 1.137 -9.031 25.487 1.00 47.03 223 GLY A CA 1
ATOM 1647 C C . GLY A 1 223 ? 1.732 -7.694 25.011 1.00 47.03 223 GLY A C 1
ATOM 1648 O O . GLY A 1 223 ? 0.988 -6.727 24.875 1.00 47.03 223 GLY A O 1
ATOM 1649 N N . ALA A 1 224 ? 3.028 -7.651 24.680 1.00 48.12 224 ALA A N 1
ATOM 1650 C CA . ALA A 1 224 ? 3.709 -6.476 24.124 1.00 48.12 224 ALA A CA 1
ATOM 1651 C C . ALA A 1 224 ? 3.604 -6.334 22.588 1.00 48.12 224 ALA A C 1
ATOM 1653 O O . ALA A 1 224 ? 4.066 -5.338 22.044 1.00 48.12 224 ALA A O 1
ATOM 1654 N N . GLY A 1 225 ? 2.980 -7.288 21.880 1.00 56.25 225 GLY A N 1
ATOM 1655 C CA . GLY A 1 225 ? 2.611 -7.136 20.464 1.00 56.25 225 GLY A CA 1
ATOM 1656 C C . GLY A 1 225 ? 3.776 -6.798 19.523 1.00 56.25 225 GLY A C 1
ATOM 1657 O O . GLY A 1 225 ? 3.658 -5.881 18.708 1.00 56.25 225 GLY A O 1
ATOM 1658 N N . THR A 1 226 ? 4.903 -7.508 19.634 1.00 65.69 226 THR A N 1
ATOM 1659 C CA . THR A 1 226 ? 6.018 -7.362 18.687 1.00 65.69 226 THR A CA 1
ATOM 1660 C C . THR A 1 226 ? 5.566 -7.791 17.295 1.00 65.69 226 THR A C 1
ATOM 1662 O O . THR A 1 226 ? 4.843 -8.772 17.148 1.00 65.69 226 THR A O 1
ATOM 1665 N N . LEU A 1 227 ? 5.979 -7.058 16.267 1.00 72.69 227 LEU A N 1
ATOM 1666 C CA . LEU A 1 227 ? 5.801 -7.468 14.884 1.00 72.69 227 LEU A CA 1
ATOM 1667 C C . LEU A 1 227 ? 7.026 -8.219 14.404 1.00 72.69 227 LEU A C 1
ATOM 1669 O O . LEU A 1 227 ? 8.141 -7.761 14.625 1.00 72.69 227 LEU A O 1
ATOM 1673 N N . THR A 1 228 ? 6.815 -9.296 13.659 1.00 78.00 228 THR A N 1
ATOM 1674 C CA . THR A 1 228 ? 7.902 -9.940 12.927 1.00 78.00 228 THR A CA 1
ATOM 1675 C C . THR A 1 228 ? 7.645 -9.812 11.431 1.00 78.00 228 THR A C 1
ATOM 1677 O O . THR A 1 228 ? 6.545 -10.134 10.963 1.00 78.00 228 THR A O 1
ATOM 1680 N N . PRO A 1 229 ? 8.624 -9.318 10.652 1.00 80.56 229 PRO A N 1
ATOM 1681 C CA . PRO A 1 229 ? 8.508 -9.303 9.205 1.00 80.56 229 PRO A CA 1
ATOM 1682 C C . PRO A 1 229 ? 8.501 -10.749 8.692 1.00 80.56 229 PRO A C 1
ATOM 1684 O O . PRO A 1 229 ? 9.413 -11.518 8.988 1.00 80.56 229 PRO A O 1
ATOM 1687 N N . PHE A 1 230 ? 7.505 -11.124 7.890 1.00 82.25 230 PHE A N 1
ATOM 1688 C CA . PHE A 1 230 ? 7.417 -12.475 7.308 1.00 82.25 230 PHE A CA 1
ATOM 1689 C C . PHE A 1 230 ? 7.596 -12.481 5.786 1.00 82.25 230 PHE A C 1
ATOM 1691 O O . PHE A 1 230 ? 7.962 -13.503 5.201 1.00 82.25 230 PHE A O 1
ATOM 1698 N N . ALA A 1 231 ? 7.380 -11.337 5.133 1.00 85.50 231 ALA A N 1
ATOM 1699 C CA . ALA A 1 231 ? 7.584 -11.172 3.703 1.00 85.50 231 ALA A CA 1
ATOM 1700 C C . ALA A 1 231 ? 7.988 -9.737 3.363 1.00 85.50 231 ALA A C 1
ATOM 1702 O O . ALA A 1 231 ? 7.630 -8.778 4.044 1.00 85.50 231 ALA A O 1
ATOM 1703 N N . ALA A 1 232 ? 8.717 -9.598 2.264 1.00 85.31 232 ALA A N 1
ATOM 1704 C CA . ALA A 1 232 ? 9.017 -8.318 1.654 1.00 85.31 232 ALA A CA 1
ATOM 1705 C C . ALA A 1 232 ? 8.738 -8.394 0.154 1.00 85.31 232 ALA A C 1
ATOM 1707 O O . ALA A 1 232 ? 9.055 -9.399 -0.488 1.00 85.31 232 ALA A O 1
ATOM 1708 N N . VAL A 1 233 ? 8.174 -7.327 -0.404 1.00 88.38 233 VAL A N 1
ATOM 1709 C CA . VAL A 1 233 ? 7.892 -7.211 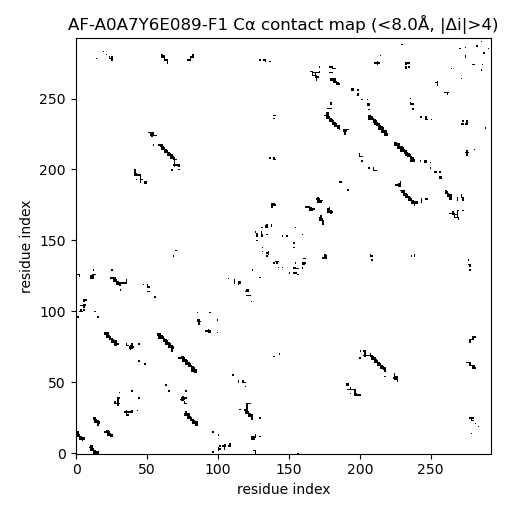-1.833 1.00 88.38 233 VAL A CA 1
ATOM 1710 C C . VAL A 1 233 ? 8.531 -5.953 -2.375 1.00 88.38 233 VAL A C 1
ATOM 1712 O O . VAL A 1 233 ? 8.180 -4.848 -1.973 1.00 88.38 233 VAL A O 1
ATOM 1715 N N . ALA A 1 234 ? 9.433 -6.116 -3.333 1.00 87.38 234 ALA A N 1
ATOM 1716 C CA . ALA A 1 234 ? 10.016 -5.009 -4.065 1.00 87.38 234 ALA A CA 1
ATOM 1717 C C . ALA A 1 234 ? 9.415 -4.954 -5.470 1.00 87.38 234 ALA A C 1
ATOM 1719 O O . ALA A 1 234 ? 9.392 -5.967 -6.163 1.00 87.38 234 ALA A O 1
ATOM 1720 N N . THR A 1 235 ? 8.988 -3.778 -5.915 1.00 90.50 235 THR A N 1
ATOM 1721 C CA . THR A 1 235 ? 8.384 -3.571 -7.235 1.00 90.50 235 THR A CA 1
ATOM 1722 C C . THR A 1 235 ? 9.086 -2.425 -7.952 1.00 90.50 235 THR A C 1
ATOM 1724 O O . THR A 1 235 ? 9.341 -1.377 -7.360 1.00 90.50 235 THR A O 1
ATOM 1727 N N . ALA A 1 236 ? 9.406 -2.625 -9.228 1.00 90.62 236 ALA A N 1
ATOM 1728 C CA . ALA A 1 236 ? 9.866 -1.578 -10.133 1.00 90.62 236 ALA A CA 1
ATOM 1729 C C . ALA A 1 236 ? 8.852 -1.421 -11.267 1.00 90.62 236 ALA A C 1
ATOM 1731 O O . ALA A 1 236 ? 8.456 -2.411 -11.883 1.00 90.62 236 ALA A O 1
ATOM 1732 N N . THR A 1 237 ? 8.446 -0.184 -11.536 1.00 91.88 237 THR A N 1
ATOM 1733 C CA . THR A 1 237 ? 7.403 0.144 -12.509 1.00 91.88 237 THR A CA 1
ATOM 1734 C C . THR A 1 237 ? 7.967 1.058 -13.588 1.00 91.88 237 THR A C 1
ATOM 1736 O O . THR A 1 237 ? 8.593 2.072 -13.287 1.00 91.88 237 THR A O 1
ATOM 1739 N N . VAL A 1 238 ? 7.731 0.715 -14.851 1.00 92.38 238 VAL A N 1
ATOM 1740 C CA . VAL A 1 238 ? 8.125 1.485 -16.040 1.00 92.38 238 VAL A CA 1
ATOM 1741 C C . VAL A 1 238 ? 6.897 1.872 -16.853 1.00 92.38 238 VAL A C 1
ATOM 1743 O O . VAL A 1 238 ? 5.881 1.184 -16.799 1.00 92.38 238 VAL A O 1
ATOM 1746 N N . ARG A 1 239 ? 6.981 2.964 -17.622 1.00 90.62 239 ARG A N 1
ATOM 1747 C CA . ARG A 1 239 ? 5.856 3.432 -18.453 1.00 90.62 239 ARG A CA 1
ATOM 1748 C C . ARG A 1 239 ? 5.643 2.540 -19.681 1.00 90.62 239 ARG A C 1
ATOM 1750 O O . ARG A 1 239 ? 4.505 2.319 -20.084 1.00 90.62 239 ARG A O 1
ATOM 1757 N N . HIS A 1 240 ? 6.719 1.980 -20.239 1.00 89.75 240 HIS A N 1
ATOM 1758 C CA . HIS A 1 240 ? 6.660 1.148 -21.440 1.00 89.75 240 HIS A CA 1
ATOM 1759 C C . HIS A 1 240 ? 7.288 -0.230 -21.231 1.00 89.75 240 HIS A C 1
ATOM 1761 O O . HIS A 1 240 ? 8.255 -0.400 -20.495 1.00 89.75 240 HIS A O 1
ATOM 1767 N N . VAL A 1 241 ? 6.725 -1.229 -21.916 1.00 91.12 241 VAL A N 1
ATOM 1768 C CA . VAL A 1 241 ? 7.182 -2.627 -21.859 1.00 91.12 241 VAL A CA 1
ATOM 1769 C C . VAL A 1 241 ? 8.641 -2.783 -22.311 1.00 91.12 241 VAL A C 1
ATOM 1771 O O . VAL A 1 241 ? 9.366 -3.622 -21.781 1.00 91.12 241 VAL A O 1
ATOM 1774 N N . ASP A 1 242 ? 9.102 -1.932 -23.229 1.00 91.75 242 ASP A N 1
ATOM 1775 C CA . ASP A 1 242 ? 10.472 -1.967 -23.753 1.00 91.75 242 ASP A CA 1
ATOM 1776 C C . ASP A 1 242 ? 11.522 -1.613 -22.683 1.00 91.75 242 ASP A C 1
ATOM 1778 O O . ASP A 1 242 ? 12.665 -2.075 -22.739 1.00 91.75 242 ASP A O 1
ATOM 1782 N N . ASP A 1 243 ? 11.110 -0.893 -21.635 1.00 90.25 243 ASP A N 1
ATOM 1783 C CA . ASP A 1 243 ? 11.967 -0.485 -20.521 1.00 90.25 243 ASP A CA 1
ATOM 1784 C C . ASP A 1 243 ? 12.091 -1.559 -19.426 1.00 90.25 243 ASP A C 1
ATOM 1786 O O . ASP A 1 243 ? 12.846 -1.391 -18.463 1.00 90.25 243 ASP A O 1
ATOM 1790 N N . LEU A 1 244 ? 11.395 -2.699 -19.545 1.00 90.56 244 LEU A N 1
ATOM 1791 C CA . LEU A 1 244 ? 11.421 -3.761 -18.529 1.00 90.56 244 LEU A CA 1
ATOM 1792 C C . LEU A 1 244 ? 12.836 -4.278 -18.251 1.00 90.56 244 LEU A C 1
ATOM 1794 O O . LEU A 1 244 ? 13.165 -4.608 -17.111 1.00 90.56 244 LEU A O 1
ATOM 1798 N N . ARG A 1 245 ? 13.705 -4.306 -19.270 1.00 88.62 245 ARG A N 1
ATOM 1799 C CA . ARG A 1 245 ? 15.114 -4.694 -19.097 1.00 88.62 245 ARG A CA 1
ATOM 1800 C C . ARG A 1 245 ? 15.844 -3.762 -18.132 1.00 88.62 245 ARG A C 1
ATOM 1802 O O . ARG A 1 245 ? 16.637 -4.236 -17.323 1.00 88.62 245 ARG A O 1
ATOM 1809 N N . ARG A 1 246 ? 15.541 -2.462 -18.176 1.00 82.75 246 ARG A N 1
ATOM 1810 C CA . ARG A 1 246 ? 16.099 -1.460 -17.261 1.00 82.75 246 ARG A CA 1
ATOM 1811 C C . ARG A 1 246 ? 15.579 -1.672 -15.843 1.00 82.75 246 ARG A C 1
ATOM 1813 O O . ARG A 1 246 ? 16.379 -1.719 -14.914 1.00 82.75 246 ARG A O 1
ATOM 1820 N N . ALA A 1 247 ? 14.276 -1.912 -15.685 1.00 83.12 247 ALA A N 1
ATOM 1821 C CA . ALA A 1 247 ? 13.677 -2.224 -14.384 1.00 83.12 247 ALA A CA 1
ATOM 1822 C C . ALA A 1 247 ? 14.315 -3.458 -13.723 1.00 83.12 247 ALA A C 1
ATOM 1824 O O . ALA A 1 247 ? 14.619 -3.445 -12.529 1.00 83.12 247 ALA A O 1
ATOM 1825 N N . VAL A 1 248 ? 14.561 -4.512 -14.508 1.00 86.44 248 VAL A N 1
ATOM 1826 C CA . VAL A 1 248 ? 15.226 -5.733 -14.036 1.00 86.44 248 VAL A CA 1
ATOM 1827 C C . VAL A 1 248 ? 16.692 -5.470 -13.676 1.00 86.44 248 VAL A C 1
ATOM 1829 O O . VAL A 1 248 ? 17.138 -5.904 -12.615 1.00 86.44 248 VAL A O 1
ATOM 1832 N N . ALA A 1 249 ? 17.428 -4.718 -14.502 1.00 81.06 249 ALA A N 1
ATOM 1833 C CA . ALA A 1 249 ? 18.829 -4.370 -14.248 1.00 81.06 249 ALA A CA 1
ATOM 1834 C C . ALA A 1 249 ? 19.012 -3.576 -12.945 1.00 81.06 249 ALA A C 1
ATOM 1836 O O . ALA A 1 249 ? 19.886 -3.907 -12.145 1.00 81.06 249 ALA A O 1
ATOM 1837 N N . VAL A 1 250 ? 18.138 -2.599 -12.682 1.00 70.19 250 VAL A N 1
ATOM 1838 C CA . VAL A 1 250 ? 18.144 -1.827 -11.428 1.00 70.19 250 VAL A CA 1
ATOM 1839 C C . VAL A 1 250 ? 17.989 -2.736 -10.206 1.00 70.19 250 VAL A C 1
ATOM 1841 O O . VAL A 1 250 ? 18.602 -2.497 -9.168 1.00 70.19 250 VAL A O 1
ATOM 1844 N N . LYS A 1 251 ? 17.196 -3.810 -10.317 1.00 69.56 251 LYS A N 1
ATOM 1845 C CA . LYS A 1 251 ? 16.937 -4.721 -9.196 1.00 69.56 251 LYS A CA 1
ATOM 1846 C C . LYS A 1 251 ? 17.985 -5.824 -9.022 1.00 69.56 251 LYS A C 1
ATOM 1848 O O . LYS A 1 251 ? 18.071 -6.392 -7.932 1.00 69.56 251 LYS A O 1
ATOM 1853 N N . HIS A 1 252 ? 18.820 -6.102 -10.028 1.00 66.31 252 HIS A N 1
ATOM 1854 C CA . HIS A 1 252 ? 19.928 -7.054 -9.884 1.00 66.31 252 HIS A CA 1
ATOM 1855 C C . HIS A 1 252 ? 20.912 -6.631 -8.783 1.00 66.31 252 HIS A C 1
ATOM 1857 O O . HIS A 1 252 ? 21.291 -7.478 -7.977 1.00 66.31 252 HIS A O 1
ATOM 1863 N N . GLY A 1 253 ? 21.197 -5.330 -8.636 1.00 59.91 253 GLY A N 1
ATOM 1864 C CA . GLY A 1 253 ? 22.029 -4.815 -7.536 1.00 59.91 253 GLY A CA 1
ATOM 1865 C C . GLY A 1 253 ? 21.450 -5.049 -6.131 1.00 59.91 253 GLY A C 1
ATOM 1866 O O . GLY A 1 253 ? 22.175 -5.000 -5.142 1.00 59.91 253 GLY A O 1
ATOM 1867 N N . LEU A 1 254 ? 20.151 -5.352 -6.019 1.00 62.44 254 LEU A N 1
ATOM 1868 C CA . LEU A 1 254 ? 19.480 -5.566 -4.730 1.00 62.44 254 LEU A CA 1
ATOM 1869 C C . LEU A 1 254 ? 19.506 -7.012 -4.274 1.00 62.44 254 LEU A C 1
ATOM 1871 O O . LEU A 1 254 ? 19.433 -7.279 -3.076 1.00 62.44 254 LEU A O 1
ATOM 1875 N N . THR A 1 255 ? 19.617 -7.939 -5.225 1.00 63.94 255 THR A N 1
ATOM 1876 C CA . THR A 1 255 ? 19.762 -9.362 -4.914 1.00 63.94 255 THR A CA 1
ATOM 1877 C C . THR A 1 255 ? 21.025 -9.572 -4.081 1.00 63.94 255 THR A C 1
ATOM 1879 O O . THR A 1 255 ? 20.976 -10.277 -3.074 1.00 63.94 255 THR A O 1
ATOM 1882 N N . ASP A 1 256 ? 22.107 -8.870 -4.417 1.00 65.44 256 ASP A N 1
ATOM 1883 C CA . ASP A 1 256 ? 23.361 -8.908 -3.663 1.00 65.44 256 ASP A CA 1
ATOM 1884 C C . ASP A 1 256 ? 23.208 -8.272 -2.273 1.00 65.44 256 ASP A C 1
ATOM 1886 O O . ASP A 1 256 ? 23.607 -8.869 -1.269 1.00 65.44 256 ASP A O 1
ATOM 1890 N N . ALA A 1 257 ? 22.537 -7.116 -2.185 1.00 64.25 257 ALA A N 1
ATOM 1891 C CA . ALA A 1 257 ? 22.291 -6.418 -0.920 1.00 64.25 257 ALA A CA 1
ATOM 1892 C C . ALA A 1 257 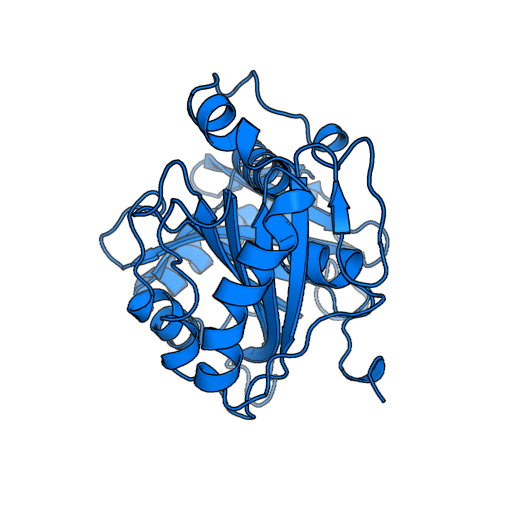? 21.510 -7.281 0.089 1.00 64.25 257 ALA A C 1
ATOM 1894 O 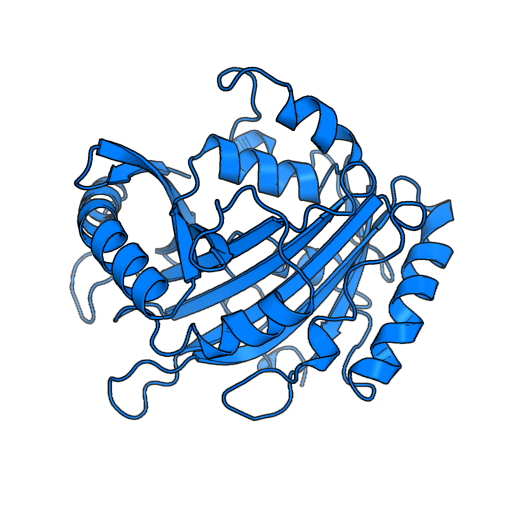O . ALA A 1 257 ? 21.822 -7.294 1.280 1.00 64.25 257 ALA A O 1
ATOM 1895 N N . VAL A 1 258 ? 20.539 -8.073 -0.371 1.00 69.62 258 VAL A N 1
ATOM 1896 C CA . VAL A 1 258 ? 19.757 -8.967 0.501 1.00 69.62 258 VAL A CA 1
ATOM 1897 C C . VAL A 1 258 ? 20.272 -10.412 0.533 1.00 69.62 258 VAL A C 1
ATOM 1899 O O . VAL A 1 258 ? 19.545 -11.321 0.945 1.00 69.62 258 VAL A O 1
ATOM 1902 N N . ARG A 1 259 ? 21.529 -10.644 0.125 1.00 70.81 259 ARG A N 1
ATOM 1903 C CA . ARG A 1 259 ? 22.204 -11.958 0.127 1.00 70.81 259 ARG A CA 1
ATOM 1904 C C . ARG A 1 259 ? 21.416 -13.052 -0.608 1.00 70.81 259 ARG A C 1
ATOM 1906 O O . ARG A 1 259 ? 21.236 -14.153 -0.092 1.00 70.81 259 ARG A O 1
ATOM 1913 N N . GLY A 1 260 ? 20.890 -12.738 -1.788 1.00 65.94 260 GLY A N 1
ATOM 1914 C CA . GLY A 1 260 ? 20.190 -13.690 -2.654 1.00 65.94 260 GLY A CA 1
ATOM 1915 C C . GLY A 1 260 ? 18.777 -14.074 -2.203 1.00 65.94 260 GLY A C 1
ATOM 1916 O O . GLY A 1 260 ? 18.181 -14.982 -2.778 1.00 65.94 260 GLY A O 1
ATOM 1917 N N . ARG A 1 261 ? 18.215 -13.409 -1.183 1.00 77.31 261 ARG A N 1
ATOM 1918 C CA . ARG A 1 261 ? 16.860 -13.707 -0.677 1.00 77.31 261 ARG A CA 1
ATOM 1919 C C . ARG A 1 261 ? 15.736 -13.170 -1.562 1.00 77.31 261 ARG A C 1
ATOM 1921 O O . ARG A 1 261 ? 14.603 -13.619 -1.422 1.00 77.31 261 ARG A O 1
ATOM 1928 N N . LEU A 1 262 ? 16.043 -12.234 -2.458 1.00 82.88 262 LEU A N 1
ATOM 1929 C CA . LEU A 1 262 ? 15.087 -11.633 -3.382 1.00 82.88 262 LEU A CA 1
ATOM 1930 C C . LEU A 1 262 ? 14.908 -12.519 -4.619 1.00 82.88 262 LEU A C 1
ATOM 1932 O O . LEU A 1 262 ? 15.862 -12.787 -5.345 1.00 82.88 262 LEU A O 1
ATOM 1936 N N . ARG A 1 263 ? 13.677 -12.964 -4.872 1.00 88.25 263 ARG A N 1
ATOM 1937 C CA . ARG A 1 263 ? 13.310 -13.815 -6.010 1.00 88.25 263 ARG A CA 1
ATOM 1938 C C . ARG A 1 263 ? 12.256 -13.123 -6.856 1.00 88.25 263 ARG A C 1
ATOM 1940 O O . ARG A 1 263 ? 11.284 -12.599 -6.324 1.00 88.25 263 ARG A O 1
ATOM 1947 N N . ARG A 1 264 ? 12.425 -13.126 -8.180 1.00 90.62 264 ARG A N 1
ATOM 1948 C CA . ARG A 1 264 ? 11.409 -12.581 -9.094 1.00 90.62 264 ARG A CA 1
ATOM 1949 C C . ARG A 1 264 ? 10.138 -13.425 -8.987 1.00 90.62 264 ARG A C 1
ATOM 1951 O O . ARG A 1 264 ? 10.220 -14.651 -9.010 1.00 90.62 264 ARG A O 1
ATOM 1958 N N . ALA A 1 265 ? 8.985 -12.770 -8.881 1.00 92.12 265 ALA A N 1
ATOM 1959 C CA . ALA A 1 265 ? 7.683 -13.414 -8.714 1.00 92.12 265 ALA A CA 1
ATOM 1960 C C . ALA A 1 265 ? 7.150 -13.982 -10.045 1.00 92.12 265 ALA A C 1
ATOM 1962 O O . ALA A 1 265 ? 6.124 -13.539 -10.557 1.00 92.12 265 ALA A O 1
ATOM 1963 N N . PHE A 1 266 ? 7.891 -14.892 -10.680 1.00 91.88 266 PHE A N 1
ATOM 1964 C CA . PHE A 1 266 ? 7.463 -15.497 -11.943 1.00 91.88 266 PHE A CA 1
ATOM 1965 C C . PHE A 1 266 ? 6.110 -16.207 -11.787 1.00 91.88 266 PHE A C 1
ATOM 1967 O O . PHE A 1 266 ? 5.917 -16.964 -10.840 1.00 91.88 266 PHE A O 1
ATOM 1974 N N . GLY A 1 267 ? 5.176 -15.938 -12.700 1.00 91.12 267 GLY A N 1
ATOM 1975 C CA . GLY A 1 267 ? 3.820 -16.493 -12.685 1.00 91.12 267 GLY A CA 1
ATOM 1976 C C . GLY A 1 267 ? 2.888 -15.938 -11.600 1.00 91.12 267 GLY A C 1
ATOM 1977 O O . GLY A 1 2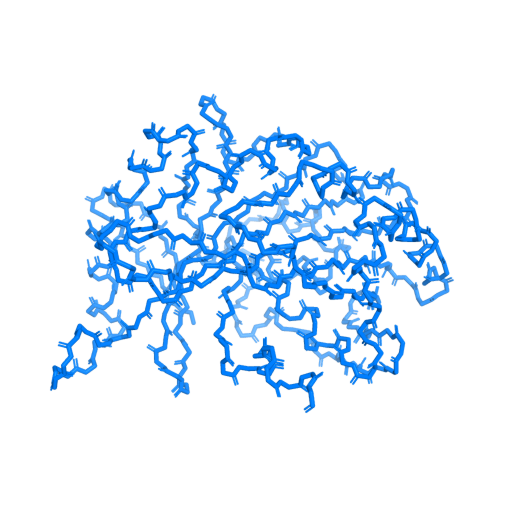67 ? 1.771 -16.426 -11.484 1.00 91.12 267 GLY A O 1
ATOM 1978 N N . GLY A 1 268 ? 3.323 -14.943 -10.818 1.00 91.44 268 GLY A N 1
ATOM 1979 C CA . GLY A 1 268 ? 2.530 -14.325 -9.748 1.00 91.44 268 GLY A CA 1
ATOM 1980 C C . GLY A 1 268 ? 2.819 -12.833 -9.583 1.00 91.44 268 GLY A C 1
ATOM 1981 O O . GLY A 1 268 ? 2.912 -12.336 -8.458 1.00 91.44 268 GLY A O 1
ATOM 1982 N N . GLN A 1 269 ? 3.020 -12.116 -10.694 1.00 94.25 269 GLN A N 1
ATOM 1983 C CA . GLN A 1 269 ? 3.430 -10.710 -10.675 1.00 94.25 269 GLN A CA 1
ATOM 1984 C C . GLN A 1 269 ? 2.301 -9.813 -10.169 1.00 94.25 269 GLN A C 1
ATOM 1986 O O . GLN A 1 269 ? 2.555 -8.936 -9.347 1.00 94.25 269 GLN A O 1
ATOM 1991 N N . ALA A 1 270 ? 1.056 -10.059 -10.591 1.00 91.75 270 ALA A N 1
ATOM 1992 C CA . ALA A 1 270 ? -0.100 -9.291 -10.129 1.00 91.75 270 ALA A CA 1
ATOM 1993 C C . ALA A 1 270 ? -0.326 -9.432 -8.614 1.00 91.75 270 ALA A C 1
ATOM 1995 O O . ALA A 1 270 ? -0.552 -8.435 -7.929 1.00 91.75 270 ALA A O 1
ATOM 1996 N N . GLY A 1 271 ? -0.212 -10.654 -8.078 1.00 90.12 271 GLY A N 1
ATOM 1997 C CA . GLY A 1 271 ? -0.354 -10.919 -6.642 1.00 90.12 271 GLY A CA 1
ATOM 1998 C C . GLY A 1 271 ? 0.748 -10.257 -5.813 1.00 90.12 271 GLY A C 1
ATOM 1999 O O . GLY A 1 271 ? 0.461 -9.581 -4.825 1.00 90.12 271 GLY A O 1
ATOM 2000 N N . ALA A 1 272 ? 2.006 -10.371 -6.254 1.00 91.69 272 ALA A N 1
ATOM 2001 C CA . ALA A 1 272 ? 3.120 -9.679 -5.611 1.00 91.69 272 ALA A CA 1
ATOM 2002 C C . ALA A 1 272 ? 2.937 -8.152 -5.672 1.00 91.69 272 ALA A C 1
ATOM 2004 O O . ALA A 1 272 ? 3.020 -7.483 -4.647 1.00 91.69 272 ALA A O 1
ATOM 2005 N N . PHE A 1 273 ? 2.606 -7.594 -6.840 1.00 92.81 273 PHE A N 1
ATOM 2006 C CA . PHE A 1 273 ? 2.333 -6.165 -6.998 1.00 92.81 273 PHE A CA 1
ATOM 2007 C C . PHE A 1 273 ? 1.251 -5.673 -6.026 1.00 92.81 273 PHE A C 1
ATOM 2009 O O . PHE A 1 273 ? 1.455 -4.664 -5.345 1.00 92.81 273 PHE A O 1
ATOM 2016 N N . ALA A 1 274 ? 0.126 -6.393 -5.944 1.00 90.88 274 ALA A N 1
ATOM 2017 C CA . ALA A 1 274 ? -1.009 -6.040 -5.097 1.00 90.88 274 ALA A CA 1
ATOM 2018 C C . ALA A 1 274 ? -0.652 -6.071 -3.606 1.00 90.88 274 ALA A C 1
ATOM 2020 O O . ALA A 1 274 ? -1.012 -5.159 -2.870 1.00 90.88 274 ALA A O 1
ATOM 2021 N N . ALA A 1 275 ? 0.126 -7.059 -3.168 1.00 88.38 275 ALA A N 1
ATOM 2022 C CA . ALA A 1 275 ? 0.604 -7.134 -1.791 1.00 88.38 275 ALA A CA 1
ATOM 2023 C C . ALA A 1 275 ? 1.620 -6.053 -1.420 1.00 88.38 275 ALA A C 1
ATOM 2025 O O . ALA A 1 275 ? 1.848 -5.780 -0.244 1.00 88.38 275 ALA A O 1
ATOM 2026 N N . GLY A 1 276 ? 2.231 -5.439 -2.431 1.00 89.62 276 GLY A N 1
ATOM 2027 C CA . GLY A 1 276 ? 3.039 -4.250 -2.251 1.00 89.62 276 GLY A CA 1
ATOM 2028 C C . GLY A 1 276 ? 2.218 -2.982 -2.016 1.00 89.62 276 GLY A C 1
ATOM 2029 O O . GLY A 1 276 ? 2.801 -1.990 -1.607 1.00 89.62 276 GLY A O 1
ATOM 2030 N N . LEU A 1 277 ? 0.911 -2.954 -2.305 1.00 90.62 277 LEU A N 1
ATOM 2031 C CA . LEU A 1 277 ? 0.098 -1.739 -2.183 1.00 90.62 277 LEU A CA 1
ATOM 2032 C C . LEU A 1 277 ? -0.070 -1.301 -0.715 1.00 90.62 277 LEU A C 1
ATOM 2034 O O . LEU A 1 277 ? -0.138 -2.148 0.179 1.00 90.62 277 LEU A O 1
ATOM 2038 N N . PRO A 1 278 ? -0.238 0.008 -0.451 1.00 84.12 278 PRO A N 1
ATOM 2039 C CA . PRO A 1 278 ? -0.474 0.543 0.891 1.00 84.12 278 PRO A CA 1
ATOM 2040 C C . PRO A 1 278 ? -1.925 0.314 1.357 1.00 84.12 278 PRO A C 1
ATOM 2042 O O . PRO A 1 278 ? -2.607 1.239 1.780 1.00 84.12 278 PRO A O 1
ATOM 2045 N N . LEU A 1 279 ? -2.431 -0.917 1.239 1.00 82.69 279 LEU A N 1
ATOM 2046 C CA . LEU A 1 279 ? -3.817 -1.300 1.560 1.00 82.69 279 LEU A CA 1
ATOM 2047 C C . LEU A 1 279 ? -3.914 -2.341 2.678 1.00 82.69 279 LEU A C 1
ATOM 2049 O O . LEU A 1 279 ? -5.018 -2.679 3.109 1.00 82.69 279 LEU A O 1
ATOM 2053 N N . GLY A 1 280 ? -2.760 -2.799 3.170 1.00 69.56 280 GLY A N 1
ATOM 2054 C CA . GLY A 1 280 ? -2.649 -3.902 4.113 1.00 69.56 280 GLY A CA 1
ATOM 2055 C C . GLY A 1 280 ? -2.796 -5.245 3.407 1.00 69.56 280 GLY A C 1
ATOM 2056 O O . GLY A 1 280 ? -3.564 -5.391 2.459 1.00 69.56 280 GLY A O 1
ATOM 2057 N N . VAL A 1 281 ? -2.041 -6.236 3.870 1.00 59.84 281 VAL A N 1
ATOM 2058 C CA . VAL A 1 281 ? -2.146 -7.609 3.379 1.00 59.84 281 VAL A CA 1
ATOM 2059 C C . VAL A 1 281 ? -2.826 -8.448 4.440 1.00 59.84 281 VAL A C 1
ATOM 2061 O O . VAL A 1 281 ? -2.409 -8.475 5.597 1.00 59.84 281 VAL A O 1
ATOM 2064 N N . THR A 1 282 ? -3.859 -9.173 4.033 1.00 46.66 282 THR A N 1
ATOM 2065 C CA . THR A 1 282 ? -4.351 -10.302 4.809 1.00 46.66 282 THR A CA 1
ATOM 2066 C C . THR A 1 282 ? -3.672 -11.542 4.242 1.00 46.66 282 THR A C 1
ATOM 2068 O O . THR A 1 282 ? -3.661 -11.761 3.031 1.00 46.66 282 THR A O 1
ATOM 2071 N N . ALA A 1 283 ? -3.087 -12.378 5.100 1.00 38.66 283 ALA A N 1
ATOM 2072 C CA . ALA A 1 283 ? -2.495 -13.664 4.711 1.00 38.66 283 ALA A CA 1
ATOM 2073 C C . ALA A 1 283 ? -3.485 -14.615 3.987 1.00 38.66 283 ALA A C 1
ATOM 2075 O O . ALA A 1 283 ? -3.090 -15.691 3.539 1.00 38.66 283 ALA A O 1
ATOM 2076 N N . ALA A 1 284 ? -4.756 -14.217 3.854 1.00 33.16 284 ALA A N 1
ATOM 2077 C CA . ALA A 1 284 ? -5.806 -14.910 3.127 1.00 33.16 284 ALA A CA 1
ATOM 2078 C C . ALA A 1 284 ? -5.717 -14.758 1.592 1.00 33.16 284 ALA A C 1
ATOM 2080 O O . ALA A 1 284 ? -6.191 -15.649 0.894 1.00 33.16 284 ALA A O 1
ATOM 2081 N N . ASP A 1 285 ? -5.056 -13.723 1.054 1.00 42.53 285 ASP A N 1
ATOM 2082 C CA . ASP A 1 285 ? -4.982 -13.472 -0.402 1.00 42.53 285 ASP A CA 1
ATOM 2083 C C . ASP A 1 285 ? -3.726 -14.066 -1.087 1.00 42.53 285 ASP A C 1
ATOM 2085 O O . ASP A 1 285 ? -3.226 -13.554 -2.087 1.00 42.53 285 ASP A O 1
ATOM 2089 N N . GLY A 1 286 ? -3.220 -15.198 -0.583 1.00 36.91 286 GLY A N 1
ATOM 2090 C CA . GLY A 1 286 ? -2.265 -16.033 -1.333 1.00 36.91 286 GLY A CA 1
ATOM 2091 C C . GLY A 1 286 ? -0.774 -15.764 -1.099 1.00 36.91 286 GLY A C 1
ATOM 2092 O O . GLY A 1 286 ? 0.055 -16.295 -1.832 1.00 36.91 286 GLY A O 1
ATOM 2093 N N . LEU A 1 287 ? -0.407 -15.006 -0.061 1.00 37.47 287 LEU A N 1
ATOM 2094 C CA . LEU A 1 287 ? 0.996 -14.810 0.353 1.00 37.47 287 LEU A CA 1
ATOM 2095 C C . LEU A 1 287 ? 1.325 -15.400 1.725 1.00 37.47 287 LEU A C 1
ATOM 2097 O O . LEU A 1 287 ? 2.299 -15.007 2.366 1.00 37.47 287 LEU A O 1
ATOM 2101 N N . SER A 1 288 ? 0.547 -16.386 2.173 1.00 29.30 288 SER A N 1
ATOM 2102 C CA . SER A 1 288 ? 1.016 -17.259 3.245 1.00 29.30 288 SER A CA 1
ATOM 2103 C C . SER A 1 288 ? 2.330 -17.931 2.805 1.00 29.30 288 SER A C 1
ATOM 2105 O O . SER A 1 288 ? 2.386 -18.459 1.691 1.00 29.30 288 SER A O 1
ATOM 2107 N N . PRO A 1 289 ? 3.361 -18.013 3.671 1.00 25.91 289 PRO A N 1
ATOM 2108 C CA . PRO A 1 289 ? 4.569 -18.803 3.411 1.00 25.91 289 PRO A CA 1
ATOM 2109 C C . PRO A 1 289 ? 4.276 -20.266 3.029 1.00 25.91 289 PRO A C 1
ATOM 2111 O O . PRO A 1 289 ? 5.111 -20.928 2.421 1.00 25.91 289 PRO A O 1
ATOM 2114 N N . ARG A 1 290 ? 3.074 -20.771 3.347 1.00 25.73 290 ARG A N 1
ATOM 2115 C CA . ARG A 1 290 ? 2.601 -22.113 2.978 1.00 25.73 290 ARG A CA 1
ATOM 2116 C C . ARG A 1 290 ? 2.213 -22.275 1.505 1.00 25.73 290 ARG A C 1
ATOM 2118 O O . ARG A 1 290 ? 1.971 -23.397 1.091 1.00 25.73 290 ARG A O 1
ATOM 2125 N N . VAL A 1 291 ? 2.150 -21.197 0.723 1.00 25.81 291 VAL A N 1
ATOM 2126 C CA . VAL A 1 291 ? 1.888 -21.255 -0.730 1.00 25.81 291 VAL A CA 1
ATOM 2127 C C . VAL A 1 291 ? 3.174 -21.546 -1.523 1.00 25.81 291 VAL A C 1
ATOM 2129 O O . VAL A 1 291 ? 3.111 -21.909 -2.693 1.00 25.81 291 VAL A O 1
ATOM 2132 N N . PHE A 1 292 ? 4.347 -21.447 -0.886 1.00 26.06 292 PHE A N 1
ATOM 2133 C CA . PHE A 1 292 ? 5.654 -21.646 -1.525 1.00 26.06 292 PHE A CA 1
ATOM 2134 C C . PHE A 1 292 ? 6.378 -22.940 -1.104 1.00 26.06 292 PHE A C 1
ATOM 2136 O O . PHE A 1 292 ? 7.597 -23.031 -1.269 1.00 26.06 292 PHE A O 1
ATOM 2143 N N . HIS A 1 293 ? 5.643 -23.938 -0.599 1.00 23.53 293 HIS A N 1
ATOM 2144 C CA . HIS A 1 293 ? 6.146 -25.290 -0.327 1.00 23.53 293 HIS A CA 1
ATOM 2145 C C . HIS A 1 293 ? 5.308 -26.358 -1.021 1.00 23.53 293 HIS A C 1
ATOM 2147 O O . HIS A 1 293 ? 4.065 -26.292 -0.905 1.00 23.53 293 HIS A O 1
#

Mean predicted aligned error: 8.07 Å

Foldseek 3Di:
DDWAAAPVRHIFDKDADPPQRKIKWKKQKDFQPDDSQDFDALLVLQVLLVLCQQQDPAFFKKKWKWKAFLVHLRHITIMMMTIGHQDDPDPDDGDDPVRVNHVCSHCVVVRQVSSSVSRMHIDTHHQQRQLLLLQCLQAVVCNVVSVPDDSVPGDHPVRSAFPDWDDAQQWIHGNQWIKWKKKFFADPDLGGDSLLSNLFRDNSVQARMKMKMWMWGFDPPPSSTRTDTGMMMIMTIHRDPVSVVSSVVSCVVVCVSRVNRIGTPGPCRVVSSVCRGSNHDDCVSQPDPVNVD

Radius of gyration: 18.03 Å; Cα contacts (8 Å, |Δi|>4): 646; chains: 1; bounding box: 45×45×50 Å

Sequence (293 aa):
MYEANDAYGRPFAFLVDPRTHLHTVVLACAPADETPEGTTDAGWIAACERRLVGLPAGAVGATLVAEAFADAPTQLRTTIALTYPATAYGTQPRRTPSQLAVTLGALLPGLCASLQGAGVTTVPLTGRQVTVAVRNAYDPGAAALLDRSEPAAGPHWHDVAPLSSRDLWDHFRHDGACSVSWVASPPQGDHLPPQWGGALTPPPDQVAAQRLAFLYEPVTADGAGTLTPFAAVATATVRHVDDLRRAVAVKHGLTDAVRGRLRRAFGGQAGAFAAGLPLGVTAADGLSPRVFH

pLDDT: mean 78.1, std 15.56, range [23.53, 96.56]

Solvent-accessible surface area (backbone atoms only — not comparable to full-atom values): 15316 Å² total; per-residue (Å²): 116,50,74,41,48,32,80,85,68,48,61,27,24,38,40,63,42,89,85,80,42,36,33,24,40,33,26,31,36,21,52,57,98,43,54,48,87,41,64,52,53,36,69,50,58,34,48,45,60,70,39,53,59,43,48,64,90,68,50,66,20,35,23,45,24,42,34,29,33,34,96,42,56,74,40,31,47,29,33,38,7,43,24,28,61,39,45,64,88,74,92,51,74,69,55,50,73,71,54,45,38,56,52,47,16,64,44,48,63,58,50,34,51,53,34,39,76,48,46,32,28,52,46,61,28,32,54,58,55,50,27,48,56,48,29,32,71,45,21,49,82,48,37,74,54,59,75,70,44,59,84,88,74,55,64,52,79,90,63,31,61,62,91,47,71,46,72,36,57,78,33,20,39,35,65,47,26,29,34,39,26,26,39,25,63,56,67,94,51,73,58,72,64,59,59,67,23,67,64,54,71,70,66,38,90,62,37,40,29,30,38,40,18,40,34,30,39,59,44,79,82,79,84,58,32,39,41,31,55,64,37,33,28,41,38,33,29,25,65,45,74,86,45,49,65,49,42,50,56,67,48,54,67,39,24,65,58,56,71,62,42,54,39,72,34,64,71,38,16,48,60,46,49,57,62,32,44,75,65,40,60,62,67,83,79,72,73,36,79,74,73,78,111

Nearest PDB structures (foldseek):
  2vfu-assembly1_A  TM=4.114E-01  e=2.529E-01  Streptomyces coelicolor A3(2)
  8ot8-assembly1_A  TM=5.113E-01  e=1.916E+00  Actinomycetota bacterium
  6l6h-assembly1_B  TM=4.303E-01  e=3.276E+00  Legionella pneumophila subsp. pneumophila str. Philadelphia 1
  7vyx-assembly2_B  TM=5.638E-01  e=3.276E+00  Parasutterella muris
  6skw-assembly2_BBB  TM=1.254E-01  e=1.701E+00  Legionella pneumophila 130b